Protein 3M7F (pdb70)

GO terms:
  GO:0005515 protein binding (F, IPI)
  GO:0030674 protein-macromolecule adaptor activity (F, IDA)
  GO:0005829 cytosol (C, TAS)
  GO:0007165 signal transduction (P, TAS)
  GO:0010467 gene expression (P, IMP)
  GO:1904738 vascular associated smooth muscle cell migration (P, IMP)
  GO:0070371 ERK1 and ERK2 cascade (P, IMP)
  GO:0048009 insulin-like growth factor receptor signaling pathway (P, IPI)
  GO:0001784 phosphotyrosine residue binding (F, TAS)
  GO:0045719 negative regulation of glycogen biosynthetic process (P, TAS)
  GO:0046325 negative regulation of D-glucose import across plasma membrane (P, IMP)
  GO:0046627 negative regulation of insulin receptor signaling pathway (P, IMP)
  GO:0005158 insulin receptor binding (F, IPI)
  GO:0030159 signaling receptor complex adaptor activity (F, IPI)
  GO:0120162 positive regulation of cold-induced thermogenesis (P, IMP)
  GO:0030178 negative regulation of Wnt signaling pathway (P, IDA)

CATH classification: 3.30.505.10

Organism: Mus musculus (NCBI:txid10090)

B-factor: mean 37.92, std 15.72, range [14.35, 110.71]

Structure (mmCIF, N/CA/C/O backbone):
data_3M7F
#
_entry.id   3M7F
#
_cell.length_a   52.163
_cell.length_b   70.086
_cell.length_c   86.246
_cell.angle_alpha   90.00
_cell.angle_beta   90.00
_cell.angle_gamma   90.00
#
_symmetry.space_group_name_H-M   'P 21 21 21'
#
loop_
_entity.id
_entity.type
_entity.pdbx_description
1 polymer 'Growth factor receptor-bound protein 10'
2 polymer 'E3 ubiquitin-protein ligase NEDD4'
3 water water
#
loop_
_atom_site.group_PDB
_atom_site.id
_atom_site.type_symbol
_atom_site.label_atom_id
_atom_site.label_alt_id
_atom_site.label_comp_id
_atom_site.label_asym_id
_atom_site.label_entity_id
_atom_site.label_seq_id
_atom_site.pdbx_PDB_ins_code
_atom_site.Cartn_x
_atom_site.Cartn_y
_atom_site.Cartn_z
_atom_site.occupancy
_atom_site.B_iso_or_equiv
_atom_site.auth_seq_id
_atom_site.auth_comp_id
_atom_site.auth_asym_id
_atom_site.auth_atom_id
_atom_site.pdbx_PDB_model_num
ATOM 1 N N . ILE A 1 1 ? 6.875 9.019 -11.821 1.00 60.33 429 ILE A N 1
ATOM 2 C CA . ILE A 1 1 ? 5.519 9.341 -11.393 1.00 57.17 429 ILE A CA 1
ATOM 3 C C . ILE A 1 1 ? 4.674 8.075 -11.288 1.00 53.71 429 ILE A C 1
ATOM 4 O O . ILE A 1 1 ? 4.864 7.092 -12.015 1.00 50.26 429 ILE A O 1
ATOM 9 N N . HIS A 1 2 ? 3.725 8.121 -10.372 1.00 39.74 430 HIS A N 1
ATOM 10 C CA . HIS A 1 2 ? 2.847 7.003 -10.119 1.00 32.55 430 HIS A CA 1
ATOM 11 C C . HIS A 1 2 ? 1.929 6.698 -11.304 1.00 29.20 430 HIS A C 1
ATOM 12 O O . HIS A 1 2 ? 1.169 5.736 -11.258 1.00 25.81 430 HIS A O 1
ATOM 19 N N . ARG A 1 3 ? 1.981 7.507 -12.359 1.00 29.18 431 ARG A N 1
ATOM 20 C CA . ARG A 1 3 ? 1.118 7.257 -13.513 1.00 33.48 431 ARG A CA 1
ATOM 21 C C . ARG A 1 3 ? 1.529 5.960 -14.217 1.00 32.32 431 ARG A C 1
ATOM 22 O O . ARG A 1 3 ? 0.732 5.338 -14.917 1.00 33.17 431 ARG A O 1
ATOM 30 N N . THR A 1 4 ? 2.782 5.560 -14.025 1.00 28.25 432 THR A N 1
ATOM 31 C CA . THR A 1 4 ? 3.269 4.290 -14.534 1.00 24.28 432 THR A CA 1
ATOM 32 C C . THR A 1 4 ? 3.148 3.145 -13.536 1.00 29.06 432 THR A C 1
ATOM 33 O O . THR A 1 4 ? 3.576 2.027 -13.818 1.00 26.87 432 THR A O 1
ATOM 34 N N . GLN A 1 5 ? 2.577 3.418 -12.364 1.00 22.51 433 GLN A N 1
ATOM 35 C CA . GLN A 1 5 ? 2.467 2.408 -11.303 1.00 20.59 433 GLN A CA 1
ATOM 36 C C . GLN A 1 5 ? 1.217 1.550 -11.478 1.00 19.71 433 GLN A C 1
ATOM 37 O O . GLN A 1 5 ? 0.112 2.068 -11.635 1.00 22.06 433 GLN A O 1
ATOM 43 N N . HIS A 1 6 ? 1.387 0.232 -11.463 1.00 20.78 434 HIS A N 1
ATOM 44 C CA . HIS A 1 6 ? 0.263 -0.675 -11.727 1.00 19.69 434 HIS A CA 1
ATOM 45 C C . HIS A 1 6 ? -0.876 -0.621 -10.692 1.00 24.36 434 HIS A C 1
ATOM 46 O O . HIS A 1 6 ? -2.017 -1.000 -10.991 1.00 20.82 434 HIS A O 1
ATOM 53 N N . TRP A 1 7 ? -0.570 -0.134 -9.494 1.00 25.33 435 TRP A N 1
ATOM 54 C CA . TRP A 1 7 ? -1.591 0.022 -8.466 1.00 24.37 435 TRP A CA 1
ATOM 55 C C . TRP A 1 7 ? -2.342 1.352 -8.581 1.00 26.18 435 TRP A C 1
ATOM 56 O O . TRP A 1 7 ? -3.309 1.579 -7.865 1.00 22.51 435 TRP A O 1
ATOM 67 N N . PHE A 1 8 ? -1.905 2.225 -9.486 1.00 22.15 436 PHE A N 1
ATOM 68 C CA . PHE A 1 8 ? -2.520 3.540 -9.626 1.00 21.40 436 PHE A CA 1
ATOM 69 C C . PHE A 1 8 ? -3.560 3.529 -10.741 1.00 24.26 436 PHE A C 1
ATOM 70 O O . PHE A 1 8 ? -3.240 3.242 -11.898 1.00 25.42 436 PHE A O 1
ATOM 78 N N . HIS A 1 9 ? -4.803 3.847 -10.387 1.00 25.91 437 HIS A N 1
ATOM 79 C CA . HIS A 1 9 ? -5.923 3.700 -11.316 1.00 26.40 437 HIS A CA 1
ATOM 80 C C . HIS A 1 9 ? -6.433 5.041 -11.844 1.00 28.98 437 HIS A C 1
ATOM 81 O O . HIS A 1 9 ? -7.344 5.086 -12.669 1.00 30.01 437 HIS A O 1
ATOM 88 N N . GLY A 1 10 ? -5.840 6.129 -11.375 1.00 28.98 438 GLY A N 1
ATOM 89 C CA . GLY A 1 10 ? -6.180 7.448 -11.880 1.00 28.00 438 GLY A CA 1
ATOM 90 C C . GLY A 1 10 ? -7.590 7.896 -11.554 1.00 32.31 438 GLY A C 1
ATOM 91 O O . GLY A 1 10 ? -8.096 7.656 -10.463 1.00 28.12 438 GLY A O 1
ATOM 92 N N . ARG A 1 11 ? -8.242 8.527 -12.523 1.00 28.85 439 ARG A N 1
ATOM 93 C CA . ARG A 1 11 ? -9.537 9.149 -12.283 1.00 25.63 439 ARG A CA 1
ATOM 94 C C . ARG A 1 11 ? -10.712 8.183 -12.441 1.00 29.10 439 ARG A C 1
ATOM 95 O O . ARG A 1 11 ? -11.446 8.240 -13.425 1.00 32.10 439 ARG A O 1
ATOM 103 N N . ILE A 1 12 ? -10.882 7.297 -11.468 1.00 30.04 440 ILE A N 1
ATOM 104 C CA . ILE A 1 12 ? -12.079 6.474 -11.379 1.00 27.13 440 ILE A CA 1
ATOM 105 C C . ILE A 1 12 ? -12.828 6.901 -10.116 1.00 28.87 440 ILE A C 1
ATOM 106 O O . ILE A 1 12 ? -12.225 7.408 -9.167 1.00 30.44 440 ILE A O 1
ATOM 111 N N . SER A 1 13 ? -14.138 6.706 -10.105 1.00 25.27 441 SER A N 1
ATOM 112 C CA . SER A 1 13 ? -14.953 7.109 -8.963 1.00 31.40 441 SER A CA 1
ATOM 113 C C . SER A 1 13 ? -14.825 6.139 -7.796 1.00 33.62 441 SER A C 1
ATOM 114 O O . SER A 1 13 ? -14.258 5.053 -7.933 1.00 28.20 441 SER A O 1
ATOM 117 N N . ARG A 1 14 ? -15.366 6.545 -6.649 1.00 34.50 442 ARG A N 1
ATOM 118 C CA . ARG A 1 14 ? -15.477 5.683 -5.478 1.00 35.18 442 ARG A CA 1
ATOM 119 C C . ARG A 1 14 ? -16.234 4.427 -5.874 1.00 36.81 442 ARG A C 1
ATOM 120 O O . ARG A 1 14 ? -15.805 3.312 -5.586 1.00 34.26 442 ARG A O 1
ATOM 128 N N . GLU A 1 15 ? -17.366 4.618 -6.544 1.00 27.28 443 GLU A N 1
ATOM 129 C CA . GLU A 1 15 ? -18.222 3.502 -6.944 1.00 36.30 443 GLU A CA 1
ATOM 130 C C . GLU A 1 15 ? -17.488 2.523 -7.867 1.00 33.42 443 GLU A C 1
ATOM 131 O O . GLU A 1 15 ? -17.532 1.304 -7.663 1.00 32.00 443 GLU A O 1
ATOM 137 N N . GLU A 1 16 ? -16.810 3.062 -8.875 1.00 30.21 444 GLU A N 1
ATOM 138 C CA . GLU A 1 16 ? -16.018 2.251 -9.795 1.00 31.03 444 GLU A CA 1
ATOM 139 C C . GLU A 1 16 ? -14.936 1.439 -9.079 1.00 32.50 444 GLU A C 1
ATOM 140 O O . GLU A 1 16 ? -14.680 0.282 -9.422 1.00 29.15 444 GLU A O 1
ATOM 146 N N . SER A 1 17 ? -14.291 2.045 -8.090 1.00 32.67 445 SER A N 1
ATOM 147 C CA . SER A 1 17 ? -13.184 1.369 -7.433 1.00 30.40 445 SER A CA 1
ATOM 148 C C . SER A 1 17 ? -13.720 0.252 -6.549 1.00 30.55 445 SER A C 1
ATOM 149 O O . SER A 1 17 ? -13.103 -0.806 -6.429 1.00 32.47 445 SER A O 1
ATOM 152 N N . HIS A 1 18 ? -14.882 0.472 -5.941 1.00 26.89 446 HIS A N 1
ATOM 153 C CA . HIS A 1 18 ? -15.513 -0.590 -5.170 1.00 26.13 446 HIS A CA 1
ATOM 154 C C . HIS A 1 18 ? -15.909 -1.735 -6.096 1.00 31.23 446 HIS A C 1
ATOM 155 O O . HIS A 1 18 ? -15.745 -2.905 -5.755 1.00 33.55 446 HIS A O 1
ATOM 162 N N . ARG A 1 19 ? -16.409 -1.398 -7.278 1.00 31.28 447 ARG A N 1
ATOM 163 C CA . ARG A 1 19 ? -16.808 -2.423 -8.242 1.00 36.15 447 ARG A CA 1
ATOM 164 C C . ARG A 1 19 ? -15.593 -3.263 -8.657 1.00 38.61 447 ARG A C 1
ATOM 165 O O . ARG A 1 19 ? -15.681 -4.479 -8.832 1.00 34.46 447 ARG A O 1
ATOM 173 N N . ILE A 1 20 ? -14.451 -2.605 -8.802 1.00 32.07 448 ILE A N 1
ATOM 174 C CA . ILE A 1 20 ? -13.233 -3.283 -9.216 1.00 30.58 448 ILE A CA 1
ATOM 175 C C . ILE A 1 20 ? -12.736 -4.227 -8.126 1.00 35.04 448 ILE A C 1
ATOM 176 O O . ILE A 1 20 ? -12.333 -5.360 -8.396 1.00 37.43 448 ILE A O 1
ATOM 181 N N . ILE A 1 21 ? -12.753 -3.754 -6.889 1.00 33.43 449 ILE A N 1
ATOM 182 C CA . ILE A 1 21 ? -12.260 -4.558 -5.791 1.00 31.92 449 ILE A CA 1
ATOM 183 C C . ILE A 1 21 ? -13.127 -5.794 -5.612 1.00 35.02 449 ILE A C 1
ATOM 184 O O . ILE A 1 21 ? -12.617 -6.897 -5.403 1.00 34.37 449 ILE A O 1
ATOM 189 N N . LYS A 1 22 ? -14.441 -5.614 -5.707 1.00 31.51 450 LYS A N 1
ATOM 190 C CA . LYS A 1 22 ? -15.366 -6.734 -5.580 1.00 35.91 450 LYS A CA 1
ATOM 191 C C . LYS A 1 22 ? -15.120 -7.733 -6.696 1.00 39.25 450 LYS A C 1
ATOM 192 O O . LYS A 1 22 ? -14.973 -8.926 -6.452 1.00 48.59 450 LYS A O 1
ATOM 198 N N . GLN A 1 23 ? -15.050 -7.241 -7.927 1.00 40.19 451 GLN A N 1
ATOM 199 C CA . GLN A 1 23 ? -14.873 -8.129 -9.067 1.00 46.64 451 GLN A CA 1
ATOM 200 C C . GLN A 1 23 ? -13.552 -8.906 -9.038 1.00 44.95 451 GLN A C 1
ATOM 201 O O . GLN A 1 23 ? -13.489 -10.033 -9.530 1.00 43.90 451 GLN A O 1
ATOM 207 N N . GLN A 1 24 ? -12.507 -8.322 -8.454 1.00 38.02 452 GLN A N 1
ATOM 208 C CA . GLN A 1 24 ? -11.228 -9.025 -8.352 1.00 36.68 452 GLN A CA 1
ATOM 209 C C . GLN A 1 24 ? -11.055 -9.801 -7.040 1.00 41.82 452 GLN A C 1
ATOM 210 O O . GLN A 1 24 ? -9.943 -10.149 -6.655 1.00 47.42 452 GLN A O 1
ATOM 216 N N . GLY A 1 25 ? -12.161 -10.078 -6.361 1.00 43.95 453 GLY A N 1
ATOM 217 C CA . GLY A 1 25 ? -12.143 -11.074 -5.306 1.00 48.37 453 GLY A CA 1
ATOM 218 C C . GLY A 1 25 ? -12.387 -10.636 -3.874 1.00 50.03 453 GLY A C 1
ATOM 219 O O . GLY A 1 25 ? -12.497 -11.480 -2.985 1.00 52.77 453 GLY A O 1
ATOM 220 N N . LEU A 1 26 ? -12.458 -9.334 -3.628 1.00 46.88 454 LEU A N 1
ATOM 221 C CA . LEU A 1 26 ? -12.747 -8.861 -2.280 1.00 41.34 454 LEU A CA 1
ATOM 222 C C . LEU A 1 26 ? -11.829 -9.566 -1.275 1.00 41.82 454 LEU A C 1
ATOM 223 O O . LEU A 1 26 ? -12.266 -9.991 -0.202 1.00 42.29 454 LEU A O 1
ATOM 228 N N . VAL A 1 27 ? -10.554 -9.692 -1.637 1.00 38.83 455 VAL A N 1
ATOM 229 C CA . VAL A 1 27 ? -9.556 -10.356 -0.792 1.00 40.20 455 VAL A CA 1
ATOM 230 C C . VAL A 1 27 ? -8.856 -9.383 0.162 1.00 36.23 455 VAL A C 1
ATOM 231 O O . VAL A 1 27 ? -8.688 -8.204 -0.161 1.00 35.71 455 VAL A O 1
ATOM 235 N N . ASP A 1 28 ? -8.454 -9.872 1.336 1.00 30.55 456 ASP A N 1
ATOM 236 C CA . ASP A 1 28 ? -7.799 -9.015 2.325 1.00 37.82 456 ASP A CA 1
ATOM 237 C C . ASP A 1 28 ? -6.529 -8.404 1.740 1.00 34.86 456 ASP A C 1
ATOM 238 O O . ASP A 1 28 ? -5.715 -9.107 1.144 1.00 31.58 456 ASP A O 1
ATOM 243 N N . GLY A 1 29 ? -6.360 -7.096 1.905 1.00 30.99 457 GLY A N 1
ATOM 244 C CA . GLY A 1 29 ? -5.151 -6.433 1.452 1.00 32.29 457 GLY A CA 1
ATOM 245 C C . GLY A 1 29 ? -5.195 -6.096 -0.035 1.00 29.42 457 GLY A C 1
ATOM 246 O O . GLY A 1 29 ? -4.251 -5.533 -0.574 1.00 28.89 457 GLY A O 1
ATOM 247 N N . LEU A 1 30 ? -6.290 -6.443 -0.699 1.00 29.60 458 LEU A N 1
ATOM 248 C CA . LEU A 1 30 ? -6.486 -5.998 -2.076 1.00 30.33 458 LEU A CA 1
ATOM 249 C C . LEU A 1 30 ? -6.698 -4.478 -2.092 1.00 32.12 458 LEU A C 1
ATOM 250 O O . LEU A 1 30 ? -7.504 -3.942 -1.328 1.00 29.27 458 LEU A O 1
ATOM 255 N N . PHE A 1 31 ? -5.980 -3.777 -2.961 1.00 24.24 459 PHE A N 1
ATOM 256 C CA . PHE A 1 31 ? -6.013 -2.317 -2.926 1.00 20.15 459 PHE A CA 1
ATOM 257 C C . PHE A 1 31 ? -5.764 -1.649 -4.270 1.00 23.60 459 PHE A C 1
ATOM 258 O O . PHE A 1 31 ? -5.275 -2.268 -5.218 1.00 22.00 459 PHE A O 1
ATOM 266 N N . LEU A 1 32 ? -6.066 -0.355 -4.319 1.00 20.48 460 LEU A N 1
ATOM 267 C CA . LEU A 1 32 ? -5.693 0.477 -5.447 1.00 19.95 460 LEU A CA 1
ATOM 268 C C . LEU A 1 32 ? -5.603 1.907 -4.963 1.00 20.93 460 LEU A C 1
ATOM 269 O O . LEU A 1 32 ? -6.183 2.254 -3.938 1.00 24.59 460 LEU A O 1
ATOM 274 N N . LEU A 1 33 ? -4.848 2.727 -5.679 1.00 17.77 461 LEU A N 1
ATOM 275 C CA . LEU A 1 33 ? -4.858 4.161 -5.446 1.00 15.82 461 LEU A CA 1
ATOM 276 C C . LEU A 1 33 ? -5.494 4.827 -6.644 1.00 20.46 461 LEU A C 1
ATOM 277 O O . LEU A 1 33 ? -5.401 4.327 -7.759 1.00 22.58 461 LEU A O 1
ATOM 282 N N . ARG A 1 34 ? -6.141 5.956 -6.399 1.00 22.80 462 ARG A N 1
ATOM 283 C CA . ARG A 1 34 ? -6.831 6.712 -7.432 1.00 24.50 462 ARG A CA 1
ATOM 284 C C . ARG A 1 34 ? -6.830 8.186 -7.047 1.00 24.06 462 ARG A C 1
ATOM 285 O O . ARG A 1 34 ? -6.454 8.546 -5.920 1.00 24.37 462 ARG A O 1
ATOM 293 N N . ASP A 1 35 ? -7.267 9.033 -7.974 1.00 25.84 463 ASP A N 1
ATOM 294 C CA . ASP A 1 35 ? -7.455 10.461 -7.709 1.00 26.50 463 ASP A CA 1
ATOM 295 C C . ASP A 1 35 ? -8.634 10.671 -6.770 1.00 31.02 463 ASP A C 1
ATOM 296 O O . ASP A 1 35 ? -9.594 9.893 -6.778 1.00 26.23 463 ASP A O 1
ATOM 301 N N . SER A 1 36 ? -8.564 11.721 -5.956 1.00 26.41 464 SER A N 1
ATOM 302 C CA . SER A 1 36 ? -9.701 12.108 -5.127 1.00 27.25 464 SER A CA 1
ATOM 303 C C . SER A 1 36 ? -10.662 12.956 -5.943 1.00 32.60 464 SER A C 1
ATOM 304 O O . SER A 1 36 ? -10.235 13.821 -6.686 1.00 31.71 464 SER A O 1
ATOM 307 N N . GLN A 1 37 ? -11.957 12.704 -5.798 1.00 30.43 465 GLN A N 1
ATOM 308 C CA . GLN A 1 37 ? -12.977 13.494 -6.477 1.00 31.34 465 GLN A CA 1
ATOM 309 C C . GLN A 1 37 ? -13.301 14.766 -5.699 1.00 32.49 465 GLN A C 1
ATOM 310 O O . GLN A 1 37 ? -13.990 15.642 -6.207 1.00 44.57 465 GLN A O 1
ATOM 316 N N . SER A 1 38 ? -12.807 14.873 -4.469 1.00 32.22 466 SER A N 1
ATOM 317 C CA . SER A 1 38 ? -13.179 16.000 -3.621 1.00 34.84 466 SER A CA 1
ATOM 318 C C . SER A 1 38 ? -12.035 16.992 -3.410 1.00 30.13 466 SER A C 1
ATOM 319 O O . SER A 1 38 ? -12.194 17.989 -2.717 1.00 29.84 466 SER A O 1
ATOM 322 N N . ASN A 1 39 ? -10.881 16.707 -4.007 1.00 25.26 467 ASN A N 1
ATOM 323 C CA . ASN A 1 39 ? -9.686 17.518 -3.807 1.00 25.05 467 ASN A CA 1
ATOM 324 C C . ASN A 1 39 ? -8.719 17.219 -4.930 1.00 25.83 467 ASN A C 1
ATOM 325 O O . ASN A 1 39 ? -8.162 16.115 -4.989 1.00 23.98 467 ASN A O 1
ATOM 330 N N . PRO A 1 40 ? -8.519 18.192 -5.830 1.00 24.55 468 PRO A N 1
ATOM 331 C CA . PRO A 1 40 ? -7.707 17.979 -7.033 1.00 29.80 468 PRO A CA 1
ATOM 332 C C . PRO A 1 40 ? -6.243 17.693 -6.719 1.00 29.57 468 PRO A C 1
ATOM 333 O O . PRO A 1 40 ? -5.542 17.238 -7.615 1.00 32.32 468 PRO A O 1
ATOM 337 N N . LYS A 1 41 ? -5.788 17.947 -5.491 1.00 24.18 469 LYS A N 1
ATOM 338 C CA . LYS A 1 41 ? -4.399 17.650 -5.140 1.00 24.15 469 LYS A CA 1
ATOM 339 C C . LYS A 1 41 ? -4.249 16.440 -4.202 1.00 21.94 469 LYS A C 1
ATOM 340 O O . LYS A 1 41 ? -3.159 16.160 -3.707 1.00 25.80 469 LYS A O 1
ATOM 346 N N . ALA A 1 42 ? -5.344 15.716 -3.983 1.00 24.88 470 ALA A N 1
ATOM 347 C CA . ALA A 1 42 ? -5.316 14.565 -3.096 1.00 24.30 470 ALA A CA 1
ATOM 348 C C . ALA A 1 42 ? -5.529 13.261 -3.854 1.00 17.80 470 ALA A C 1
ATOM 349 O O . ALA A 1 42 ? -5.989 13.254 -4.994 1.00 22.62 470 ALA A O 1
ATOM 351 N N . PHE A 1 43 ? -5.217 12.159 -3.190 1.00 19.96 471 PHE A N 1
ATOM 352 C CA . PHE A 1 43 ? -5.471 10.831 -3.721 1.00 23.81 471 PHE A CA 1
ATOM 353 C C . PHE A 1 43 ? -6.240 10.027 -2.682 1.00 24.07 471 PHE A C 1
ATOM 354 O O . PHE A 1 43 ? -6.489 10.503 -1.571 1.00 26.90 471 PHE A O 1
ATOM 362 N N . VAL A 1 44 ? -6.620 8.813 -3.057 1.00 22.57 472 VAL A N 1
ATOM 363 C CA . VAL A 1 44 ? -7.382 7.938 -2.182 1.00 23.32 472 VAL A CA 1
ATOM 364 C C . VAL A 1 44 ? -6.808 6.533 -2.278 1.00 21.53 472 VAL A C 1
ATOM 365 O O . VAL A 1 44 ? -6.522 6.020 -3.383 1.00 21.99 472 VAL A O 1
ATOM 369 N N . LEU A 1 45 ? -6.617 5.927 -1.111 1.00 17.80 473 LEU A N 1
ATOM 370 C CA . LEU A 1 45 ? -6.263 4.529 -1.031 1.00 24.47 473 LEU A CA 1
ATOM 371 C C . LEU A 1 45 ? -7.555 3.770 -0.793 1.00 20.87 473 LEU A C 1
ATOM 372 O O . LEU A 1 45 ? -8.241 4.009 0.191 1.00 22.74 473 LEU A O 1
ATOM 377 N N . THR A 1 46 ? -7.893 2.864 -1.705 1.00 16.31 474 THR A N 1
ATOM 378 C CA . THR A 1 46 ? -9.063 2.031 -1.536 1.00 18.33 474 THR A CA 1
ATOM 379 C C . THR A 1 46 ? -8.600 0.609 -1.208 1.00 24.88 474 THR A C 1
ATOM 380 O O . THR A 1 46 ? -7.850 -0.005 -1.969 1.00 25.63 474 THR A O 1
ATOM 384 N N . LEU A 1 47 ? -9.056 0.090 -0.072 1.00 22.63 475 LEU A N 1
ATOM 385 C CA . LEU A 1 47 ? -8.483 -1.119 0.512 1.00 23.00 475 LEU A CA 1
ATOM 386 C C . LEU A 1 47 ? -9.564 -2.043 1.051 1.00 27.77 475 LEU A C 1
ATOM 387 O O . LEU A 1 47 ? -10.481 -1.609 1.740 1.00 31.42 475 LEU A O 1
ATOM 392 N N . CYS A 1 48 ? -9.441 -3.323 0.738 1.00 30.86 476 CYS A N 1
ATOM 393 C CA . CYS A 1 48 ? -10.400 -4.324 1.174 1.00 26.88 476 CYS A CA 1
ATOM 394 C C . CYS A 1 48 ? -9.836 -5.096 2.357 1.00 34.93 476 CYS A C 1
ATOM 395 O O . CYS A 1 48 ? -8.660 -5.469 2.363 1.00 32.06 476 CYS A O 1
ATOM 398 N N . HIS A 1 49 ? -10.674 -5.338 3.358 1.00 32.98 477 HIS A N 1
ATOM 399 C CA . HIS A 1 49 ? -10.284 -6.176 4.487 1.00 35.31 477 HIS A CA 1
ATOM 400 C C . HIS A 1 49 ? -11.539 -6.688 5.191 1.00 35.96 477 HIS A C 1
ATOM 401 O O . HIS A 1 49 ? -12.495 -5.937 5.386 1.00 38.11 477 HIS A O 1
ATOM 408 N N . HIS A 1 50 ? -11.533 -7.963 5.558 1.00 38.49 478 HIS A N 1
ATOM 409 C CA . HIS A 1 50 ? -12.725 -8.614 6.106 1.00 46.05 478 HIS A CA 1
ATOM 410 C C . HIS A 1 50 ? -13.956 -8.323 5.267 1.00 48.83 478 HIS A C 1
ATOM 411 O O . HIS A 1 50 ? -15.030 -8.048 5.803 1.00 46.92 478 HIS A O 1
ATOM 418 N N . GLN A 1 51 ? -13.793 -8.365 3.949 1.00 45.38 479 GLN A N 1
ATOM 419 C CA . GLN A 1 51 ? -14.923 -8.212 3.044 1.00 47.91 479 GLN A CA 1
ATOM 420 C C . GLN A 1 51 ? -15.538 -6.819 3.129 1.00 44.73 479 GLN A C 1
ATOM 421 O O . GLN A 1 51 ? -16.672 -6.614 2.702 1.00 49.73 479 GLN A O 1
ATOM 427 N N . LYS A 1 52 ? -14.794 -5.868 3.685 1.00 41.89 480 LYS A N 1
ATOM 428 C CA . LYS A 1 52 ? -15.240 -4.482 3.716 1.00 44.26 480 LYS A CA 1
ATOM 429 C C . LYS A 1 52 ? -14.248 -3.583 2.982 1.00 37.07 480 LYS A C 1
ATOM 430 O O . LYS A 1 52 ? -13.037 -3.788 3.059 1.00 35.25 480 LYS A O 1
ATOM 436 N N . ILE A 1 53 ? -14.770 -2.594 2.264 1.00 37.15 481 ILE A N 1
ATOM 437 C CA . ILE A 1 53 ? -13.928 -1.691 1.498 1.00 34.30 481 ILE A CA 1
ATOM 438 C C . ILE A 1 53 ? -13.839 -0.350 2.213 1.00 36.40 481 ILE A C 1
ATOM 439 O O . ILE A 1 53 ? -14.858 0.262 2.523 1.00 40.37 481 ILE A O 1
ATOM 444 N N . LYS A 1 54 ? -12.618 0.096 2.488 1.00 30.83 482 LYS A N 1
ATOM 445 C CA . LYS A 1 54 ? -12.402 1.382 3.140 1.00 31.36 482 LYS A CA 1
ATOM 446 C C . LYS A 1 54 ? -11.661 2.320 2.204 1.00 32.29 482 LYS A C 1
ATOM 447 O O . LYS A 1 54 ? -10.806 1.896 1.422 1.00 29.17 482 LYS A O 1
ATOM 453 N N . ASN A 1 55 ? -11.997 3.595 2.290 1.00 23.35 483 ASN A N 1
ATOM 454 C CA . ASN A 1 55 ? -11.305 4.631 1.537 1.00 24.69 483 ASN A CA 1
ATOM 455 C C . ASN A 1 55 ? -10.535 5.541 2.497 1.00 37.52 483 ASN A C 1
ATOM 456 O O . ASN A 1 55 ? -11.085 6.003 3.504 1.00 38.53 483 ASN A O 1
ATOM 461 N N . PHE A 1 56 ? -9.259 5.767 2.197 1.00 25.31 484 PHE A N 1
ATOM 462 C CA . PHE A 1 56 ? -8.412 6.629 3.011 1.00 24.75 484 PHE A CA 1
ATOM 463 C C . PHE A 1 56 ? -7.932 7.799 2.171 1.00 27.88 484 PHE A C 1
ATOM 464 O O . PHE A 1 56 ? -7.258 7.595 1.164 1.00 24.93 484 PHE A O 1
ATOM 472 N N . GLN A 1 57 ? -8.274 9.024 2.561 1.00 23.41 485 GLN A N 1
ATOM 473 C CA . GLN A 1 57 ? -7.788 10.180 1.812 1.00 31.86 485 GLN A CA 1
ATOM 474 C C . GLN A 1 57 ? -6.310 10.422 2.117 1.00 26.44 485 GLN A C 1
ATOM 475 O O . GLN A 1 57 ? -5.876 10.405 3.278 1.00 28.58 485 GLN A O 1
ATOM 481 N N . ILE A 1 58 ? -5.552 10.623 1.046 1.00 21.42 486 ILE A N 1
ATOM 482 C CA . ILE A 1 58 ? -4.121 10.867 1.085 1.00 18.86 486 ILE A CA 1
ATOM 483 C C . ILE A 1 58 ? -3.971 12.352 0.769 1.00 22.04 486 ILE A C 1
ATOM 484 O O . ILE A 1 58 ? -4.177 12.771 -0.368 1.00 24.32 486 ILE A O 1
ATOM 489 N N . LEU A 1 59 ? -3.652 13.146 1.786 1.00 22.52 487 LEU A N 1
ATOM 490 C CA . LEU A 1 59 ? -3.617 14.596 1.647 1.00 27.72 487 LEU A CA 1
ATOM 491 C C . LEU A 1 59 ? -2.191 15.098 1.478 1.00 25.32 487 LEU A C 1
ATOM 492 O O . LEU A 1 59 ? -1.272 14.558 2.080 1.00 24.08 487 LEU A O 1
ATOM 497 N N . PRO A 1 60 ? -2.007 16.140 0.654 1.00 26.04 488 PRO A N 1
ATOM 498 C CA . PRO A 1 60 ? -0.694 16.758 0.497 1.00 27.48 488 PRO A CA 1
ATOM 499 C C . PRO A 1 60 ? -0.470 17.821 1.564 1.00 33.66 488 PRO A C 1
ATOM 500 O O . PRO A 1 60 ? -1.421 18.378 2.127 1.00 31.39 488 PRO A O 1
ATOM 504 N N . CYS A 1 61 ? 0.797 18.093 1.835 1.00 30.98 489 CYS A N 1
ATOM 505 C CA . CYS A 1 61 ? 1.190 19.265 2.604 1.00 33.87 489 CYS A CA 1
ATOM 506 C C . CYS A 1 61 ? 2.525 19.731 2.032 1.00 35.38 489 CYS A C 1
ATOM 507 O O . CYS A 1 61 ? 3.265 18.939 1.441 1.00 39.37 489 CYS A O 1
ATOM 510 N N . GLU A 1 62 ? 2.833 21.012 2.163 1.00 40.59 490 GLU A N 1
ATOM 511 C CA . GLU A 1 62 ? 4.116 21.478 1.658 1.00 49.30 490 GLU A CA 1
ATOM 512 C C . GLU A 1 62 ? 5.064 21.793 2.799 1.00 50.42 490 GLU A C 1
ATOM 513 O O . GLU A 1 62 ? 4.756 22.599 3.675 1.00 52.34 490 GLU A O 1
ATOM 519 N N . ASP A 1 63 ? 6.208 21.121 2.795 1.00 47.87 491 ASP A N 1
ATOM 520 C CA . ASP A 1 63 ? 7.275 21.422 3.737 1.00 48.52 491 ASP A CA 1
ATOM 521 C C . ASP A 1 63 ? 8.459 21.962 2.947 1.00 48.48 491 ASP A C 1
ATOM 522 O O . ASP A 1 63 ? 9.064 21.241 2.149 1.00 43.22 491 ASP A O 1
ATOM 527 N N . ASP A 1 64 ? 8.747 23.247 3.138 1.00 53.14 492 ASP A N 1
ATOM 528 C CA . ASP A 1 64 ? 9.875 23.907 2.484 1.00 52.17 492 ASP A CA 1
ATOM 529 C C . ASP A 1 64 ? 9.933 23.683 0.976 1.00 52.74 492 ASP A C 1
ATOM 530 O O . ASP A 1 64 ? 10.961 23.267 0.447 1.00 56.58 492 ASP A O 1
ATOM 535 N N . GLY A 1 65 ? 8.830 23.957 0.290 1.00 49.87 493 GLY A N 1
ATOM 536 C CA . GLY A 1 65 ? 8.789 23.855 -1.159 1.00 59.68 493 GLY A CA 1
ATOM 537 C C . GLY A 1 65 ? 8.518 22.467 -1.719 1.00 58.74 493 GLY A C 1
ATOM 538 O O . GLY A 1 65 ? 8.221 22.318 -2.909 1.00 65.09 493 GLY A O 1
ATOM 539 N N . GLN A 1 66 ? 8.621 21.450 -0.870 1.00 43.08 494 GLN A N 1
ATOM 540 C CA . GLN A 1 66 ? 8.380 20.079 -1.299 1.00 44.48 494 GLN A CA 1
ATOM 541 C C . GLN A 1 66 ? 7.068 19.525 -0.746 1.00 33.93 494 GLN A C 1
ATOM 542 O O . GLN A 1 66 ? 6.718 19.742 0.415 1.00 32.04 494 GLN A O 1
ATOM 548 N N . THR A 1 67 ? 6.352 18.799 -1.588 1.00 27.14 495 THR A N 1
ATOM 549 C CA . THR A 1 67 ? 5.072 18.234 -1.189 1.00 29.94 495 THR A CA 1
ATOM 550 C C . THR A 1 67 ? 5.268 16.864 -0.572 1.00 26.96 495 THR A C 1
ATOM 551 O O . THR A 1 67 ? 6.004 16.030 -1.102 1.00 30.78 495 THR A O 1
ATOM 555 N N . PHE A 1 68 ? 4.627 16.646 0.570 1.00 23.09 496 PHE A N 1
ATOM 556 C CA . PHE A 1 68 ? 4.585 15.334 1.184 1.00 21.58 496 PHE A CA 1
ATOM 557 C C . PHE A 1 68 ? 3.135 14.905 1.311 1.00 27.89 496 PHE A C 1
ATOM 558 O O . PHE A 1 68 ? 2.227 15.742 1.311 1.00 30.08 496 PHE A O 1
ATOM 566 N N . PHE A 1 69 ? 2.926 13.597 1.395 1.00 22.06 497 PHE A N 1
ATOM 567 C CA . PHE A 1 69 ? 1.588 13.035 1.460 1.00 22.97 497 PHE A CA 1
ATOM 568 C C . PHE A 1 69 ? 1.402 12.225 2.721 1.00 21.67 497 PHE A C 1
ATOM 569 O O . PHE A 1 69 ? 2.343 11.604 3.220 1.00 23.32 497 PHE A O 1
ATOM 577 N N . SER A 1 70 ? 0.167 12.188 3.203 1.00 20.97 498 SER A N 1
ATOM 578 C CA . SER A 1 70 ? -0.159 11.477 4.434 1.00 20.04 498 SER A CA 1
ATOM 579 C C . SER A 1 70 ? -1.629 11.088 4.447 1.00 23.18 498 SER A C 1
ATOM 580 O O . SER A 1 70 ? -2.470 11.869 4.013 1.00 25.96 498 SER A O 1
ATOM 583 N N . LEU A 1 71 ? -1.933 9.887 4.939 1.00 21.79 499 LEU A N 1
ATOM 584 C CA . LEU A 1 71 ? -3.328 9.489 5.167 1.00 28.69 499 LEU A CA 1
ATOM 585 C C . LEU A 1 71 ? -3.677 9.410 6.655 1.00 29.23 499 LEU A C 1
ATOM 586 O O . LEU A 1 71 ? -4.780 8.996 7.021 1.00 27.88 499 LEU A O 1
ATOM 591 N N . ASP A 1 72 ? -2.738 9.803 7.511 1.00 27.90 500 ASP A N 1
ATOM 592 C CA . ASP A 1 72 ? -2.970 9.738 8.959 1.00 25.81 500 ASP A CA 1
ATOM 593 C C . ASP A 1 72 ? -2.627 11.054 9.648 1.00 28.27 500 ASP A C 1
ATOM 594 O O . ASP A 1 72 ? -2.041 11.068 10.737 1.00 36.93 500 ASP A O 1
ATOM 599 N N . ASP A 1 73 ? -3.000 12.148 8.987 1.00 32.41 501 ASP A N 1
ATOM 600 C CA . ASP A 1 73 ? -2.907 13.497 9.532 1.00 37.74 501 ASP A CA 1
ATOM 601 C C . ASP A 1 73 ? -1.486 13.906 9.867 1.00 39.26 501 ASP A C 1
ATOM 602 O O . ASP A 1 73 ? -1.264 14.613 10.842 1.00 35.74 501 ASP A O 1
ATOM 607 N N . GLY A 1 74 ? -0.523 13.452 9.069 1.00 30.86 502 GLY A N 1
ATOM 608 C CA . GLY A 1 74 ? 0.845 13.916 9.221 1.00 29.60 502 GLY A CA 1
ATOM 609 C C . GLY A 1 74 ? 1.735 13.080 10.118 1.00 33.68 502 GLY A C 1
ATOM 610 O O . GLY A 1 74 ? 2.923 13.363 10.243 1.00 37.95 502 GLY A O 1
ATOM 611 N N . ASN A 1 75 ? 1.180 12.057 10.755 1.00 26.80 503 ASN A N 1
ATOM 612 C CA . ASN A 1 75 ? 2.007 11.187 11.570 1.00 23.19 503 ASN A CA 1
ATOM 613 C C . ASN A 1 75 ? 3.006 10.416 10.744 1.00 29.56 503 ASN A C 1
ATOM 614 O O . ASN A 1 75 ? 4.137 10.178 11.174 1.00 30.15 503 ASN A O 1
ATOM 619 N N . THR A 1 76 ? 2.565 10.009 9.561 1.00 26.10 504 THR A N 1
ATOM 620 C CA . THR A 1 76 ? 3.403 9.284 8.623 1.00 25.22 504 THR A CA 1
ATOM 621 C C . THR A 1 76 ? 3.306 10.020 7.296 1.00 22.51 504 THR A C 1
ATOM 622 O O . THR A 1 76 ? 2.211 10.154 6.740 1.00 20.91 504 THR A O 1
ATOM 626 N N . LYS A 1 77 ? 4.442 10.526 6.820 1.00 21.43 505 LYS A N 1
ATOM 627 C CA . LYS A 1 77 ? 4.509 11.365 5.625 1.00 22.46 505 LYS A CA 1
ATOM 628 C C . LYS A 1 77 ? 5.410 10.716 4.586 1.00 21.56 505 LYS A C 1
ATOM 629 O O . LYS A 1 77 ? 6.389 10.062 4.943 1.00 20.65 505 LYS A O 1
ATOM 635 N N . PHE A 1 78 ? 5.112 10.957 3.314 1.00 20.57 506 PHE A N 1
ATOM 636 C CA . PHE A 1 78 ? 5.831 10.329 2.205 1.00 19.84 506 PHE A CA 1
ATOM 637 C C . PHE A 1 78 ? 6.137 11.356 1.132 1.00 21.26 506 PHE A C 1
ATOM 638 O O . PHE A 1 78 ? 5.334 12.254 0.891 1.00 22.19 506 PHE A O 1
ATOM 646 N N . SER A 1 79 ? 7.283 11.217 0.468 1.00 17.96 507 SER A N 1
ATOM 647 C CA . SER A 1 79 ? 7.653 12.169 -0.579 1.00 21.39 507 SER A CA 1
ATOM 648 C C . SER A 1 79 ? 6.801 11.974 -1.833 1.00 25.30 507 SER A C 1
ATOM 649 O O . SER A 1 79 ? 6.702 12.876 -2.658 1.00 22.99 507 SER A O 1
ATOM 652 N N . ASP A 1 80 ? 6.182 10.803 -1.969 1.00 20.40 508 ASP A N 1
ATOM 653 C CA . ASP A 1 80 ? 5.378 10.498 -3.163 1.00 24.70 508 ASP A CA 1
ATOM 654 C C . ASP A 1 80 ? 4.547 9.252 -2.923 1.00 28.23 508 ASP A C 1
ATOM 655 O O . ASP A 1 80 ? 4.661 8.622 -1.872 1.00 19.45 508 ASP A O 1
ATOM 660 N N . LEU A 1 81 ? 3.733 8.865 -3.899 1.00 20.13 509 LEU A N 1
ATOM 661 C CA . LEU A 1 81 ? 2.843 7.730 -3.686 1.00 21.89 509 LEU A CA 1
ATOM 662 C C . LEU A 1 81 ? 3.597 6.407 -3.701 1.00 18.04 509 LEU A C 1
ATOM 663 O O . LEU A 1 81 ? 3.136 5.414 -3.133 1.00 17.18 509 LEU A O 1
ATOM 668 N N . ILE A 1 82 ? 4.749 6.390 -4.359 1.00 16.83 510 ILE A N 1
ATOM 669 C CA . ILE A 1 82 ? 5.538 5.169 -4.419 1.00 16.08 510 ILE A CA 1
ATOM 670 C C . ILE A 1 82 ? 6.056 4.834 -3.012 1.00 24.62 510 ILE A C 1
ATOM 671 O O . ILE A 1 82 ? 5.967 3.693 -2.575 1.00 19.94 510 ILE A O 1
ATOM 676 N N . GLN A 1 83 ? 6.574 5.836 -2.303 1.00 16.76 511 GLN A N 1
ATOM 677 C CA . GLN A 1 83 ? 7.014 5.647 -0.921 1.00 18.90 511 GLN A CA 1
ATOM 678 C C . GLN A 1 83 ? 5.861 5.210 -0.045 1.00 20.70 511 GLN A C 1
ATOM 679 O O . GLN A 1 83 ? 6.017 4.350 0.821 1.00 18.09 511 GLN A O 1
ATOM 685 N N . LEU A 1 84 ? 4.703 5.822 -0.256 1.00 18.66 512 LEU A N 1
ATOM 686 C CA . LEU A 1 84 ? 3.524 5.466 0.530 1.00 20.88 512 LEU A CA 1
ATOM 687 C C . LEU A 1 84 ? 3.169 3.988 0.359 1.00 18.63 512 LEU A C 1
ATOM 688 O O . LEU A 1 84 ? 2.979 3.258 1.347 1.00 18.39 512 LEU A O 1
ATOM 693 N N . VAL A 1 85 ? 3.100 3.527 -0.885 1.00 18.75 513 VAL A N 1
ATOM 694 C CA . VAL A 1 85 ? 2.750 2.130 -1.120 1.00 15.42 513 VAL A CA 1
ATOM 695 C C . VAL A 1 85 ? 3.832 1.176 -0.621 1.00 22.38 513 VAL A C 1
ATOM 696 O O . VAL A 1 85 ? 3.532 0.173 0.038 1.00 20.16 513 VAL A O 1
ATOM 700 N N . ASP A 1 86 ? 5.095 1.500 -0.885 1.00 19.97 514 ASP A N 1
ATOM 701 C CA . ASP A 1 86 ? 6.186 0.677 -0.349 1.00 22.46 514 ASP A CA 1
ATOM 702 C C . ASP A 1 86 ? 6.111 0.549 1.179 1.00 25.71 514 ASP A C 1
ATOM 703 O O . ASP A 1 86 ? 6.434 -0.499 1.746 1.00 27.42 514 ASP A O 1
ATOM 708 N N . PHE A 1 87 ? 5.685 1.618 1.846 1.00 20.09 515 PHE A N 1
ATOM 709 C CA . PHE A 1 87 ? 5.631 1.600 3.295 1.00 20.15 515 PHE A CA 1
ATOM 710 C C . PHE A 1 87 ? 4.490 0.727 3.800 1.00 23.28 515 PHE A C 1
ATOM 711 O O . PHE A 1 87 ? 4.687 -0.098 4.690 1.00 22.44 515 PHE A O 1
ATOM 719 N N . TYR A 1 88 ? 3.295 0.901 3.236 1.00 21.68 516 TYR A N 1
ATOM 720 C CA . TYR A 1 88 ? 2.122 0.167 3.739 1.00 22.00 516 TYR A CA 1
ATOM 721 C C . TYR A 1 88 ? 2.060 -1.275 3.236 1.00 19.42 516 TYR A C 1
ATOM 722 O O . TYR A 1 88 ? 1.269 -2.087 3.719 1.00 22.29 516 TYR A O 1
ATOM 731 N N . GLN A 1 89 ? 2.932 -1.619 2.296 1.00 21.02 517 GLN A N 1
ATOM 732 C CA . GLN A 1 89 ? 3.126 -3.025 1.981 1.00 22.79 517 GLN A CA 1
ATOM 733 C C . GLN A 1 89 ? 3.901 -3.709 3.112 1.00 27.79 517 GLN A C 1
ATOM 734 O O . GLN A 1 89 ? 3.843 -4.921 3.252 1.00 26.92 517 GLN A O 1
ATOM 740 N N . LEU A 1 90 ? 4.628 -2.925 3.910 1.00 25.92 518 LEU A N 1
ATOM 741 C CA . LEU A 1 90 ? 5.511 -3.477 4.953 1.00 27.21 518 LEU A CA 1
ATOM 742 C C . LEU A 1 90 ? 5.037 -3.187 6.379 1.00 23.68 518 LEU A C 1
ATOM 743 O O . LEU A 1 90 ? 5.487 -3.833 7.334 1.00 25.71 518 LEU A O 1
ATOM 748 N N . ASN A 1 91 ? 4.153 -2.202 6.523 1.00 23.74 519 ASN A N 1
ATOM 749 C CA . ASN A 1 91 ? 3.657 -1.777 7.834 1.00 21.74 519 ASN A CA 1
ATOM 750 C C . ASN A 1 91 ? 2.161 -1.519 7.773 1.00 27.03 519 ASN A C 1
ATOM 751 O O . ASN A 1 91 ? 1.677 -0.887 6.845 1.00 24.54 519 ASN A O 1
ATOM 756 N N . LYS A 1 92 ? 1.432 -1.986 8.776 1.00 20.67 520 LYS A N 1
ATOM 757 C CA . LYS A 1 92 ? -0.005 -1.740 8.862 1.00 25.41 520 LYS A CA 1
ATOM 758 C C . LYS A 1 92 ? -0.319 -0.267 9.154 1.00 30.24 520 LYS A C 1
ATOM 759 O O . LYS A 1 92 ? -1.239 0.313 8.573 1.00 23.40 520 LYS A O 1
ATOM 765 N N . GLY A 1 93 ? 0.430 0.337 10.073 1.00 31.06 521 GLY A N 1
ATOM 766 C CA . GLY A 1 93 ? 0.087 1.671 10.541 1.00 25.73 521 GLY A CA 1
ATOM 767 C C . GLY A 1 93 ? -1.379 1.744 10.942 1.00 29.24 521 GLY A C 1
ATOM 768 O O . GLY A 1 93 ? -1.872 0.845 11.622 1.00 33.19 521 GLY A O 1
ATOM 769 N N . VAL A 1 94 ? -2.084 2.791 10.500 1.00 26.22 522 VAL A N 1
ATOM 770 C CA . VAL A 1 94 ? -3.498 2.974 10.830 1.00 30.92 522 VAL A CA 1
ATOM 771 C C . VAL A 1 94 ? -4.462 2.126 10.000 1.00 33.09 522 VAL A C 1
ATOM 772 O O . VAL A 1 94 ? -5.655 2.076 10.291 1.00 30.22 522 VAL A O 1
ATOM 776 N N . LEU A 1 95 ? -3.948 1.464 8.971 1.00 27.90 523 LEU A N 1
ATOM 777 C CA . LEU A 1 95 ? -4.798 0.663 8.095 1.00 29.28 523 LEU A CA 1
ATOM 778 C C . LEU A 1 95 ? -5.291 -0.610 8.800 1.00 32.38 523 LEU A C 1
ATOM 779 O O . LEU A 1 95 ? -4.682 -1.058 9.765 1.00 31.71 523 LEU A O 1
ATOM 784 N N . PRO A 1 96 ? -6.395 -1.202 8.315 1.00 29.37 524 PRO A N 1
ATOM 785 C CA . PRO A 1 96 ? -6.874 -2.451 8.916 1.00 34.01 524 PRO A CA 1
ATOM 786 C C . PRO A 1 96 ? -5.914 -3.611 8.672 1.00 37.06 524 PRO A C 1
ATOM 787 O O . PRO A 1 96 ? -5.950 -4.606 9.400 1.00 36.97 524 PRO A O 1
ATOM 791 N N . CYS A 1 97 ? -5.062 -3.482 7.659 1.00 26.66 525 CYS A N 1
ATOM 792 C CA . CYS A 1 97 ? -4.141 -4.553 7.297 1.00 25.67 525 CYS A CA 1
ATOM 793 C C . CYS A 1 97 ? -3.135 -3.979 6.326 1.00 30.38 525 CYS A C 1
ATOM 794 O O . CYS A 1 97 ? -3.318 -2.885 5.809 1.00 26.37 525 CYS A O 1
ATOM 797 N N . LYS A 1 98 ? -2.059 -4.703 6.082 1.00 27.04 526 LYS A N 1
ATOM 798 C CA . LYS A 1 98 ? -1.070 -4.230 5.136 1.00 25.70 526 LYS A CA 1
ATOM 799 C C . LYS A 1 98 ? -1.599 -4.331 3.698 1.00 28.60 526 LYS A C 1
ATOM 800 O O . LYS A 1 98 ? -2.581 -5.036 3.420 1.00 27.83 526 LYS A O 1
ATOM 806 N N . LEU A 1 99 ? -0.987 -3.573 2.800 1.00 24.59 527 LEU A N 1
ATOM 807 C CA . LEU A 1 99 ? -1.333 -3.642 1.390 1.00 28.42 527 LEU A CA 1
ATOM 808 C C . LEU A 1 99 ? -0.726 -4.908 0.855 1.00 29.80 527 LEU A C 1
ATOM 809 O O . LEU A 1 99 ? 0.437 -5.206 1.128 1.00 33.18 527 LEU A O 1
ATOM 814 N N . LYS A 1 100 ? -1.499 -5.669 0.093 1.00 23.17 528 LYS A N 1
ATOM 815 C CA . LYS A 1 100 ? -1.023 -6.975 -0.317 1.00 22.65 528 LYS A CA 1
ATOM 816 C C . LYS A 1 100 ? -0.985 -7.150 -1.837 1.00 35.95 528 LYS A C 1
ATOM 817 O O . LYS A 1 100 ? 0.075 -7.374 -2.411 1.00 48.13 528 LYS A O 1
ATOM 823 N N . HIS A 1 101 ? -2.138 -7.053 -2.485 1.00 27.49 529 HIS A N 1
ATOM 824 C CA . HIS A 1 101 ? -2.221 -7.254 -3.927 1.00 28.65 529 HIS A CA 1
ATOM 825 C C . HIS A 1 101 ? -2.893 -6.054 -4.526 1.00 26.40 529 HIS A C 1
ATOM 826 O O . HIS A 1 101 ? -3.923 -5.627 -4.025 1.00 26.33 529 HIS A O 1
ATOM 833 N N . HIS A 1 102 ? -2.335 -5.513 -5.604 1.00 25.10 530 HIS A N 1
ATOM 834 C CA . HIS A 1 102 ? -3.001 -4.399 -6.262 1.00 27.15 530 HIS A CA 1
ATOM 835 C C . HIS A 1 102 ? -4.077 -4.937 -7.205 1.00 22.81 530 HIS A C 1
ATOM 836 O O . HIS A 1 102 ? -3.944 -6.038 -7.756 1.00 23.39 530 HIS A O 1
ATOM 843 N N . CYS A 1 103 ? -5.161 -4.176 -7.372 1.00 23.28 531 CYS A N 1
ATOM 844 C CA . CYS A 1 103 ? -6.108 -4.451 -8.450 1.00 25.82 531 CYS A CA 1
ATOM 845 C C . CYS A 1 103 ? -5.452 -4.107 -9.775 1.00 25.52 531 CYS A C 1
ATOM 846 O O . CYS A 1 103 ? -4.712 -3.125 -9.872 1.00 27.26 531 CYS A O 1
ATOM 849 N N . ILE A 1 104 ? -5.728 -4.911 -10.795 1.00 26.10 532 ILE A N 1
ATOM 850 C CA . ILE A 1 104 ? -5.248 -4.613 -12.135 1.00 30.43 532 ILE A CA 1
ATOM 851 C C . ILE A 1 104 ? -6.192 -3.575 -12.719 1.00 30.32 532 ILE A C 1
ATOM 852 O O . ILE A 1 104 ? -7.404 -3.665 -12.529 1.00 31.62 532 ILE A O 1
ATOM 857 N N . ARG A 1 105 ? -5.640 -2.593 -13.418 1.00 28.10 533 ARG A N 1
ATOM 858 C CA . ARG A 1 105 ? -6.446 -1.569 -14.074 1.00 33.64 533 ARG A CA 1
ATOM 859 C C . ARG A 1 105 ? -7.443 -2.167 -15.066 1.00 38.82 533 ARG A C 1
ATOM 860 O O . ARG A 1 105 ? -7.153 -3.163 -15.736 1.00 35.86 533 ARG A O 1
ATOM 868 N N . VAL A 1 106 ? -8.609 -1.535 -15.161 1.00 37.33 534 VAL A N 1
ATOM 869 C CA . VAL A 1 106 ? -9.641 -1.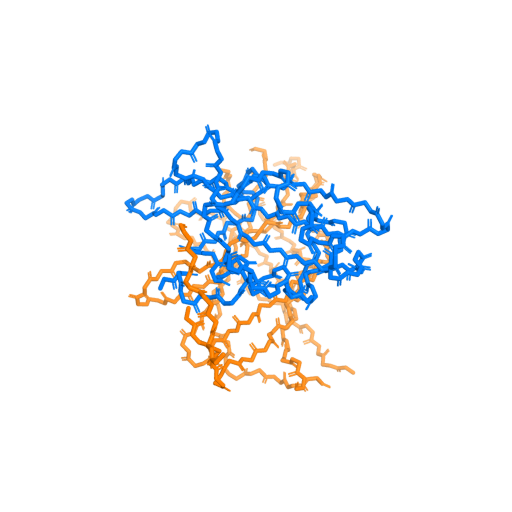941 -16.112 1.00 47.04 534 VAL A CA 1
ATOM 870 C C . VAL A 1 106 ? -9.934 -0.814 -17.108 1.00 46.60 534 VAL A C 1
ATOM 871 O O . VAL A 1 106 ? -10.044 0.352 -16.726 1.00 49.28 534 VAL A O 1
ATOM 875 N N . ALA A 1 107 ? -10.052 -1.169 -18.383 1.00 51.08 535 ALA A N 1
ATOM 876 C CA . ALA A 1 107 ? -10.282 -0.186 -19.438 1.00 52.53 535 ALA A CA 1
ATOM 877 C C . ALA A 1 107 ? -11.583 0.567 -19.217 1.00 53.25 535 ALA A C 1
ATOM 878 O O . ALA A 1 107 ? -12.652 -0.040 -19.150 1.00 54.57 535 ALA A O 1
ATOM 880 N N . GLU B 2 1 ? 7.528 4.636 -10.166 1.00 44.60 112 GLU B N 1
ATOM 881 C CA . GLU B 2 1 ? 8.733 3.983 -10.656 1.00 34.66 112 GLU B CA 1
ATOM 882 C C . GLU B 2 1 ? 8.643 2.442 -10.615 1.00 37.74 112 GLU B C 1
ATOM 883 O O . GLU B 2 1 ? 7.849 1.844 -9.872 1.00 28.60 112 GLU B O 1
ATOM 889 N N . LEU B 2 2 ? 9.466 1.820 -11.448 1.00 31.48 113 LEU B N 1
ATOM 890 C CA . LEU B 2 2 ? 9.621 0.373 -11.483 1.00 38.58 113 LEU B CA 1
ATOM 891 C C . LEU B 2 2 ? 10.300 -0.079 -10.202 1.00 39.35 113 LEU B C 1
ATOM 892 O O . LEU B 2 2 ? 10.963 0.717 -9.538 1.00 31.17 113 LEU B O 1
ATOM 897 N N . HIS B 2 3 ? 10.143 -1.355 -9.865 1.00 42.60 114 HIS B N 1
ATOM 898 C CA . HIS B 2 3 ? 10.819 -1.916 -8.709 1.00 45.61 114 HIS B CA 1
ATOM 899 C C . HIS B 2 3 ? 12.322 -1.775 -8.901 1.00 48.95 114 HIS B C 1
ATOM 900 O O . HIS B 2 3 ? 12.824 -1.937 -10.016 1.00 43.07 114 HIS B O 1
ATOM 907 N N . ASN B 2 4 ? 13.033 -1.461 -7.817 1.00 40.64 115 ASN B N 1
ATOM 908 C CA . ASN B 2 4 ? 14.487 -1.353 -7.859 1.00 42.64 115 ASN B CA 1
ATOM 909 C C . ASN B 2 4 ? 15.121 -2.556 -7.170 1.00 43.70 115 ASN B C 1
ATOM 910 O O . ASN B 2 4 ? 15.078 -2.675 -5.941 1.00 37.66 115 ASN B O 1
ATOM 915 N N . ASP B 2 5 ? 15.715 -3.442 -7.966 1.00 38.90 116 ASP B N 1
ATOM 916 C CA . ASP B 2 5 ? 16.259 -4.691 -7.449 1.00 35.31 116 ASP B CA 1
ATOM 917 C C . ASP B 2 5 ? 17.407 -4.503 -6.467 1.00 34.87 116 ASP B C 1
ATOM 918 O O . ASP B 2 5 ? 17.784 -5.447 -5.778 1.00 43.81 116 ASP B O 1
ATOM 923 N N . ASP B 2 6 ? 17.973 -3.303 -6.401 1.00 35.95 117 ASP B N 1
ATOM 924 C CA . ASP B 2 6 ? 18.990 -3.026 -5.383 1.00 39.79 117 ASP B CA 1
ATOM 925 C C . ASP B 2 6 ? 18.420 -2.743 -3.991 1.00 37.37 117 ASP B C 1
ATOM 926 O O . ASP B 2 6 ? 19.180 -2.644 -3.026 1.00 37.86 117 ASP B O 1
ATOM 931 N N . THR B 2 7 ? 17.103 -2.575 -3.876 1.00 34.67 118 THR B N 1
ATOM 932 C CA . THR B 2 7 ? 16.520 -2.258 -2.568 1.00 37.05 118 THR B CA 1
ATOM 933 C C . THR B 2 7 ? 16.541 -3.449 -1.603 1.00 37.94 118 THR B C 1
ATOM 934 O O . THR B 2 7 ? 16.498 -4.598 -2.020 1.00 36.09 118 THR B O 1
ATOM 938 N N . ARG B 2 8 ? 16.614 -3.157 -0.310 1.00 34.33 119 ARG B N 1
ATOM 939 C CA . ARG B 2 8 ? 16.485 -4.176 0.729 1.00 28.06 119 ARG B CA 1
ATOM 940 C C . ARG B 2 8 ? 15.460 -3.677 1.726 1.00 23.30 119 ARG B C 1
ATOM 941 O O . ARG B 2 8 ? 15.161 -2.492 1.762 1.00 28.70 119 ARG B O 1
ATOM 949 N N . VAL B 2 9 ? 14.899 -4.574 2.527 1.00 25.08 120 VAL B N 1
ATOM 950 C CA . VAL B 2 9 ? 14.001 -4.145 3.590 1.00 28.03 120 VAL B CA 1
ATOM 951 C C . VAL B 2 9 ? 14.723 -4.187 4.935 1.00 25.19 120 VAL B C 1
ATOM 952 O O . VAL B 2 9 ? 15.191 -5.245 5.362 1.00 26.82 120 VAL B O 1
ATOM 956 N N . VAL B 2 10 ? 14.830 -3.028 5.576 1.00 31.93 121 VAL B N 1
ATOM 957 C CA . VAL B 2 10 ? 15.456 -2.923 6.893 1.00 28.18 121 VAL B CA 1
ATOM 958 C C . VAL B 2 10 ? 14.379 -2.919 7.961 1.00 23.95 121 VAL B C 1
ATOM 959 O O . VAL B 2 10 ? 13.381 -2.192 7.868 1.00 26.84 121 VAL B O 1
ATOM 963 N N . ARG B 2 11 ? 14.570 -3.765 8.965 1.00 23.29 122 ARG B N 1
ATOM 964 C CA . ARG B 2 11 ? 13.670 -3.811 10.105 1.00 24.12 122 ARG B CA 1
ATOM 965 C C . ARG B 2 11 ? 14.288 -2.931 11.182 1.00 23.98 122 ARG B C 1
ATOM 966 O O . ARG B 2 11 ? 15.395 -3.197 11.660 1.00 24.77 122 ARG B O 1
ATOM 974 N N . VAL B 2 12 ? 13.586 -1.868 11.542 1.00 19.57 123 VAL B N 1
ATOM 975 C CA . VAL B 2 12 ? 14.081 -0.925 12.536 1.00 20.62 123 VAL B CA 1
ATOM 976 C C . VAL B 2 12 ? 13.287 -1.076 13.834 1.00 27.39 123 VAL B C 1
ATOM 977 O O . VAL B 2 12 ? 12.079 -0.817 13.860 1.00 28.19 123 VAL B O 1
ATOM 981 N N . LYS B 2 13 ? 13.943 -1.524 14.903 1.00 20.22 124 LYS B N 1
ATOM 982 C CA . LYS B 2 13 ? 13.292 -1.530 16.212 1.00 23.92 124 LYS B CA 1
ATOM 983 C C . LYS B 2 13 ? 13.684 -0.282 16.987 1.00 27.10 124 LYS B C 1
ATOM 984 O O . LYS B 2 13 ? 14.863 -0.080 17.283 1.00 27.48 124 LYS B O 1
ATOM 990 N N . VAL B 2 14 ? 12.706 0.570 17.285 1.00 21.96 125 VAL B N 1
ATOM 991 C CA . VAL B 2 14 ? 12.936 1.706 18.173 1.00 24.97 125 VAL B CA 1
ATOM 992 C C . VAL B 2 14 ? 12.580 1.220 19.578 1.00 27.32 125 VAL B C 1
ATOM 993 O O . VAL B 2 14 ? 11.412 1.138 19.936 1.00 25.46 125 VAL B O 1
ATOM 997 N N . ILE B 2 15 ? 13.586 0.852 20.360 1.00 22.13 126 ILE B N 1
ATOM 998 C CA . ILE B 2 15 ? 13.333 0.152 21.608 1.00 25.78 126 ILE B CA 1
ATOM 999 C C . ILE B 2 15 ? 13.044 1.106 22.779 1.00 32.26 126 ILE B C 1
ATOM 1000 O O . ILE B 2 15 ? 11.945 1.088 23.339 1.00 30.39 126 ILE B O 1
ATOM 1005 N N . ALA B 2 16 ? 14.009 1.950 23.131 1.00 25.34 127 ALA B N 1
ATOM 1006 C CA . ALA B 2 16 ? 13.882 2.759 24.342 1.00 21.36 127 ALA B CA 1
ATOM 1007 C C . AL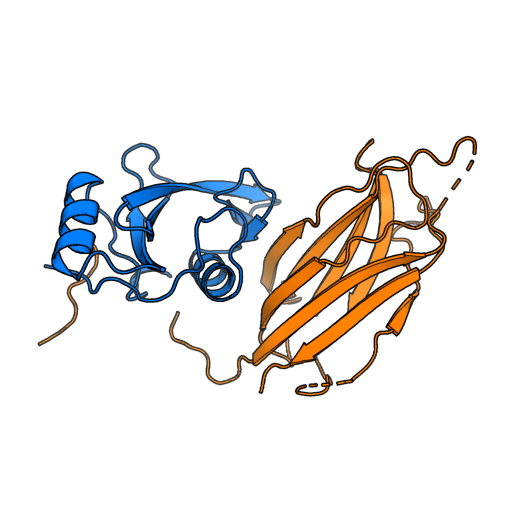A B 2 16 ? 14.794 3.972 24.300 1.00 29.05 127 ALA B C 1
ATOM 1008 O O . ALA B 2 16 ? 15.797 3.986 23.580 1.00 28.80 127 ALA B O 1
ATOM 1010 N N . GLY B 2 17 ? 14.424 4.994 25.063 1.00 27.21 128 GLY B N 1
ATOM 1011 C CA . GLY B 2 17 ? 15.322 6.087 25.361 1.00 27.62 128 GLY B CA 1
ATOM 1012 C C . GLY B 2 17 ? 15.872 5.828 26.755 1.00 30.73 128 GLY B C 1
ATOM 1013 O O . GLY B 2 17 ? 15.149 5.332 27.628 1.00 31.81 128 GLY B O 1
ATOM 1014 N N . ILE B 2 18 ? 17.149 6.137 26.960 1.00 27.55 129 ILE B N 1
ATOM 1015 C CA . ILE B 2 18 ? 17.795 5.901 28.246 1.00 25.85 129 ILE B CA 1
ATOM 1016 C C . ILE B 2 18 ? 18.382 7.202 28.791 1.00 32.51 129 ILE B C 1
ATOM 1017 O O . ILE B 2 18 ? 19.234 7.811 28.152 1.00 31.37 129 ILE B O 1
ATOM 1022 N N . GLY B 2 19 ? 17.928 7.628 29.972 1.00 29.55 130 GLY B N 1
ATOM 1023 C CA . GLY B 2 19 ? 18.463 8.822 30.605 1.00 36.03 130 GLY B CA 1
ATOM 1024 C C . GLY B 2 19 ? 18.322 10.107 29.797 1.00 35.32 130 GLY B C 1
ATOM 1025 O O . GLY B 2 19 ? 19.287 10.856 29.626 1.00 40.66 130 GLY B O 1
ATOM 1026 N N . LEU B 2 20 ? 17.121 10.380 29.303 1.00 40.00 131 LEU B N 1
ATOM 1027 C CA . LEU B 2 20 ? 16.904 11.598 28.525 1.00 35.81 131 LEU B CA 1
ATOM 1028 C C . LEU B 2 20 ? 17.020 12.855 29.402 1.00 48.19 131 LEU B C 1
ATOM 1029 O O . LEU B 2 20 ? 16.810 12.800 30.617 1.00 48.88 131 LEU B O 1
ATOM 1034 N N . ALA B 2 21 ? 17.360 13.979 28.770 1.00 44.63 132 ALA B N 1
ATOM 1035 C CA . ALA B 2 21 ? 17.496 15.263 29.453 1.00 56.64 132 ALA B CA 1
ATOM 1036 C C . ALA B 2 21 ? 16.168 16.008 29.499 1.00 60.49 132 ALA B C 1
ATOM 1037 O O . ALA B 2 21 ? 15.107 15.416 29.295 1.00 62.26 132 ALA B O 1
ATOM 1039 N N . ILE B 2 25 ? 13.151 19.642 36.471 1.00 92.26 136 ILE B N 1
ATOM 1040 C CA . ILE B 2 25 ? 12.876 19.324 37.869 1.00 92.40 136 ILE B CA 1
ATOM 1041 C C . ILE B 2 25 ? 12.057 18.043 37.982 1.00 88.64 136 ILE B C 1
ATOM 1042 O O . ILE B 2 25 ? 12.565 16.997 38.392 1.00 88.58 136 ILE B O 1
ATOM 1047 N N . LEU B 2 26 ? 10.782 18.144 37.617 1.00 81.57 137 LEU B N 1
ATOM 1048 C CA . LEU B 2 26 ? 9.861 17.013 37.653 1.00 76.34 137 LEU B CA 1
ATOM 1049 C C . LEU B 2 26 ? 10.276 15.921 36.670 1.00 79.83 137 LEU B C 1
ATOM 1050 O O . LEU B 2 26 ? 9.994 14.739 36.879 1.00 84.44 137 LEU B O 1
ATOM 1055 N N . GLY B 2 27 ? 10.949 16.326 35.597 1.00 71.63 138 GLY B N 1
ATOM 1056 C CA . GLY B 2 27 ? 11.303 15.409 34.529 1.00 66.19 138 GLY B CA 1
ATOM 1057 C C . GLY B 2 27 ? 10.069 14.993 33.753 1.00 62.29 138 GLY B C 1
ATOM 1058 O O . GLY B 2 27 ? 9.981 13.875 33.235 1.00 62.27 138 GLY B O 1
ATOM 1059 N N . ALA B 2 28 ? 9.098 15.899 33.680 1.00 56.23 139 ALA B N 1
ATOM 1060 C CA . ALA B 2 28 ? 7.871 15.628 32.941 1.00 61.03 139 ALA B CA 1
ATOM 1061 C C . ALA B 2 28 ? 8.048 15.839 31.440 1.00 61.58 139 ALA B C 1
ATOM 1062 O O . ALA B 2 28 ? 7.500 16.782 30.872 1.00 74.65 139 ALA B O 1
ATOM 1064 N N . SER B 2 29 ? 8.821 14.967 30.799 1.00 55.44 140 SER B N 1
ATOM 1065 C CA . SER B 2 29 ? 8.842 14.913 29.338 1.00 48.58 140 SER B CA 1
ATOM 1066 C C . SER B 2 29 ? 7.906 13.812 28.848 1.00 45.24 140 SER B C 1
ATOM 1067 O O . SER B 2 29 ? 7.747 12.788 29.510 1.00 48.32 140 SER B O 1
ATOM 1070 N N . ASP B 2 30 ? 7.272 14.040 27.700 1.00 36.21 141 ASP B N 1
ATOM 1071 C CA . ASP B 2 30 ? 6.468 13.022 27.036 1.00 34.12 141 ASP B CA 1
ATOM 1072 C C . ASP B 2 30 ? 7.122 12.665 25.695 1.00 41.83 141 ASP B C 1
ATOM 1073 O O . ASP B 2 30 ? 6.738 13.196 24.645 1.00 42.84 141 ASP B O 1
ATOM 1078 N N . PRO B 2 31 ? 8.116 11.764 25.720 1.00 40.20 142 PRO B N 1
ATOM 1079 C CA . PRO B 2 31 ? 8.960 11.557 24.537 1.00 37.50 142 PRO B C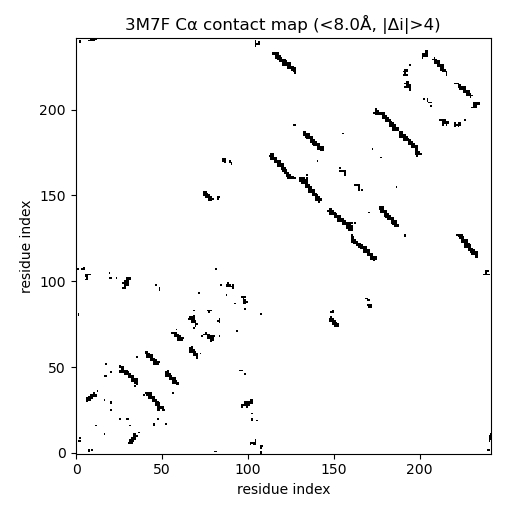A 1
ATOM 1080 C C . PRO B 2 31 ? 8.331 10.724 23.417 1.00 35.74 142 PRO B C 1
ATOM 1081 O O . PRO B 2 31 ? 7.578 9.779 23.670 1.00 35.65 142 PRO B O 1
ATOM 1085 N N . TYR B 2 32 ? 8.638 11.095 22.178 1.00 28.79 143 TYR B N 1
ATOM 1086 C CA . TYR B 2 32 ? 8.431 10.203 21.052 1.00 27.45 143 TYR B CA 1
ATOM 1087 C C . TYR B 2 32 ? 9.608 10.337 20.101 1.00 28.17 143 TYR B C 1
ATOM 1088 O O . TYR B 2 32 ? 10.430 11.239 20.240 1.00 32.28 143 TYR B O 1
ATOM 1097 N N . VAL B 2 33 ? 9.678 9.433 19.135 1.00 25.22 144 VAL B N 1
ATOM 1098 C CA . VAL B 2 33 ? 10.731 9.482 18.144 1.00 27.37 144 VAL B CA 1
ATOM 1099 C C . VAL B 2 33 ? 10.137 9.705 16.768 1.00 26.98 144 VAL B C 1
ATOM 1100 O O . VAL B 2 33 ? 9.209 9.002 16.358 1.00 29.10 144 VAL B O 1
ATOM 1104 N N . ARG B 2 34 ? 10.689 10.686 16.066 1.00 25.15 145 ARG B N 1
ATOM 1105 C CA . ARG B 2 34 ? 10.403 10.892 14.653 1.00 27.10 145 ARG B CA 1
ATOM 1106 C C . ARG B 2 34 ? 11.501 10.160 13.881 1.00 22.20 145 ARG B C 1
ATOM 1107 O O . ARG B 2 34 ? 12.686 10.463 14.043 1.00 26.26 145 ARG B O 1
ATOM 1115 N N . VAL B 2 35 ? 11.113 9.178 13.073 1.00 19.23 146 VAL B N 1
ATOM 1116 C CA . VAL B 2 35 ? 12.064 8.332 12.364 1.00 20.80 146 VAL B CA 1
ATOM 1117 C C . VAL B 2 35 ? 12.017 8.684 10.873 1.00 27.33 146 VAL B C 1
ATOM 1118 O O . VAL B 2 35 ? 10.991 8.492 10.212 1.00 21.53 146 VAL B O 1
ATOM 1122 N N . THR B 2 36 ? 13.118 9.209 10.351 1.00 18.53 147 THR B N 1
ATOM 1123 C CA . THR B 2 36 ? 13.082 9.801 9.003 1.00 23.52 147 THR B CA 1
ATOM 1124 C C . THR B 2 36 ? 14.038 9.158 8.016 1.00 21.90 147 THR B C 1
ATOM 1125 O O . THR B 2 36 ? 15.257 9.339 8.101 1.00 21.83 147 THR B O 1
ATOM 1129 N N . LEU B 2 37 ? 13.475 8.391 7.085 1.00 18.17 148 LEU B N 1
ATOM 1130 C CA . LEU B 2 37 ? 14.239 7.808 5.995 1.00 20.22 148 LEU B CA 1
ATOM 1131 C C . LEU B 2 37 ? 14.455 8.885 4.939 1.00 22.23 148 LEU B C 1
ATOM 1132 O O . LEU B 2 37 ? 13.506 9.515 4.474 1.00 22.70 148 LEU B O 1
ATOM 1137 N N . TYR B 2 38 ? 15.704 9.112 4.560 1.00 19.08 149 TYR B N 1
ATOM 1138 C CA . TYR B 2 38 ? 15.969 10.147 3.578 1.00 24.00 149 TYR B CA 1
ATOM 1139 C C . TYR B 2 38 ? 17.138 9.812 2.687 1.00 25.82 149 TYR B C 1
ATOM 1140 O O . TYR B 2 38 ? 17.966 8.954 3.015 1.00 24.84 149 TYR B O 1
ATOM 1149 N N . ASP B 2 39 ? 17.179 10.508 1.555 1.00 21.81 150 ASP B N 1
ATOM 1150 C CA . ASP B 2 39 ? 18.308 10.474 0.647 1.00 25.48 150 ASP B CA 1
ATOM 1151 C C . ASP B 2 39 ? 19.002 11.833 0.741 1.00 25.79 150 ASP B C 1
ATOM 1152 O O . ASP B 2 39 ? 18.401 12.861 0.423 1.00 24.84 150 ASP B O 1
ATOM 1157 N N . PRO B 2 40 ? 20.271 11.851 1.179 1.00 28.41 151 PRO B N 1
ATOM 1158 C CA . PRO B 2 40 ? 20.972 13.131 1.347 1.00 30.24 151 PRO B CA 1
ATOM 1159 C C . PRO B 2 40 ? 20.885 14.043 0.116 1.00 34.49 151 PRO B C 1
ATOM 1160 O O . PRO B 2 40 ? 20.860 15.262 0.263 1.00 29.97 151 PRO B O 1
ATOM 1164 N N . MET B 2 41 ? 20.809 13.458 -1.078 1.00 30.52 152 MET B N 1
ATOM 1165 C CA . MET B 2 41 ? 20.852 14.235 -2.304 1.00 33.87 152 MET B CA 1
ATOM 1166 C C . MET B 2 41 ? 19.495 14.680 -2.821 1.00 37.06 152 MET B C 1
ATOM 1167 O O . MET B 2 41 ? 19.428 15.532 -3.701 1.00 43.97 152 MET B O 1
ATOM 1172 N N . SER B 2 42 ? 18.419 14.111 -2.291 1.00 33.74 153 SER B N 1
ATOM 1173 C CA . SER B 2 42 ? 17.084 14.429 -2.793 1.00 41.03 153 SER B CA 1
ATOM 1174 C C . SER B 2 42 ? 16.055 14.709 -1.691 1.00 46.75 153 SER B C 1
ATOM 1175 O O . SER B 2 42 ? 14.991 15.264 -1.956 1.00 53.86 153 SER B O 1
ATOM 1178 N N . GLY B 2 43 ? 16.358 14.306 -0.463 1.00 36.47 154 GLY B N 1
ATOM 1179 C CA . GLY B 2 43 ? 15.523 14.670 0.665 1.00 33.48 154 GLY B CA 1
ATOM 1180 C C . GLY B 2 43 ? 14.757 13.530 1.317 1.00 29.22 154 GLY B C 1
ATOM 1181 O O . GLY B 2 43 ? 14.988 12.344 1.044 1.00 21.78 154 GLY B O 1
ATOM 1182 N N . ILE B 2 44 ? 13.836 13.913 2.194 1.00 25.65 155 ILE B N 1
ATOM 1183 C CA . ILE B 2 44 ? 13.043 12.972 2.972 1.00 23.61 155 ILE B CA 1
ATOM 1184 C C . ILE B 2 44 ? 12.206 12.092 2.043 1.00 27.54 155 ILE B C 1
ATOM 1185 O O . ILE B 2 44 ? 11.609 12.587 1.070 1.00 22.93 155 ILE B O 1
ATOM 1190 N N . LEU B 2 45 ? 12.195 10.789 2.328 1.00 22.63 156 LEU B N 1
ATOM 1191 C CA . LEU B 2 45 ? 11.394 9.832 1.572 1.00 20.03 156 LEU B CA 1
ATOM 1192 C C . LEU B 2 45 ? 10.162 9.436 2.368 1.00 21.12 156 LEU B C 1
ATOM 1193 O O . LEU B 2 45 ? 9.044 9.481 1.854 1.00 18.22 156 LEU B O 1
ATOM 1198 N N . THR B 2 46 ? 10.378 9.060 3.630 1.00 18.68 157 THR B N 1
ATOM 1199 C CA . THR B 2 46 ? 9.303 8.642 4.509 1.00 23.03 157 THR B CA 1
ATOM 1200 C C . THR B 2 46 ? 9.625 9.101 5.924 1.00 25.82 157 THR B C 1
ATOM 1201 O O . THR B 2 46 ? 10.752 8.937 6.382 1.00 21.98 157 THR B O 1
ATOM 1205 N N . SER B 2 47 ? 8.658 9.699 6.608 1.00 19.40 158 SER B N 1
ATOM 1206 C CA . SER B 2 47 ? 8.867 10.084 8.012 1.00 21.86 158 SER B CA 1
ATOM 1207 C C . SER B 2 47 ? 7.765 9.469 8.839 1.00 25.45 158 SER B C 1
ATOM 1208 O O . SER B 2 47 ? 6.593 9.570 8.465 1.00 23.38 158 SER B O 1
ATOM 1211 N N . VAL B 2 48 ? 8.147 8.832 9.949 1.00 26.44 159 VAL B N 1
ATOM 1212 C CA . VAL B 2 48 ? 7.212 8.150 10.843 1.00 26.45 159 VAL B CA 1
ATOM 1213 C C . VAL B 2 48 ? 7.435 8.533 12.304 1.00 23.98 159 VAL B C 1
ATOM 1214 O O . VAL B 2 48 ? 8.570 8.679 12.757 1.00 26.65 159 VAL B O 1
ATOM 1218 N N . GLN B 2 49 ? 6.344 8.650 13.044 1.00 22.03 160 GLN B N 1
ATOM 1219 C CA . GLN B 2 49 ? 6.416 9.012 14.456 1.00 24.53 160 GLN B CA 1
ATOM 1220 C C . GLN B 2 49 ? 6.003 7.816 15.295 1.00 32.25 160 GLN B C 1
ATOM 1221 O O . GLN B 2 49 ? 4.993 7.182 15.009 1.00 27.29 160 GLN B O 1
ATOM 1227 N N . THR B 2 50 ? 6.798 7.479 16.308 1.00 33.69 161 THR B N 1
ATOM 1228 C CA . THR B 2 50 ? 6.401 6.444 17.252 1.00 28.61 161 THR B CA 1
ATOM 1229 C C . THR B 2 50 ? 5.313 7.010 18.145 1.00 27.10 161 THR B C 1
ATOM 1230 O O . THR B 2 50 ? 5.052 8.211 18.132 1.00 28.71 161 THR B O 1
ATOM 1234 N N . LYS B 2 51 ? 4.692 6.150 18.943 1.00 29.73 162 LYS B N 1
ATOM 1235 C CA . LYS B 2 51 ? 3.771 6.624 19.972 1.00 32.03 162 LYS B CA 1
ATOM 1236 C C . LYS B 2 51 ? 4.503 7.497 20.981 1.00 35.16 162 LYS B C 1
ATOM 1237 O O . LYS B 2 51 ? 5.724 7.426 21.110 1.00 36.75 162 LYS B O 1
ATOM 1243 N N . THR B 2 52 ? 3.754 8.334 21.688 1.00 37.15 163 THR B N 1
ATOM 1244 C CA . THR B 2 52 ? 4.324 9.135 22.757 1.00 40.67 163 THR B CA 1
ATOM 1245 C C . THR B 2 52 ? 4.208 8.378 24.079 1.00 44.37 163 THR B C 1
ATOM 1246 O O . THR B 2 52 ? 3.196 7.726 24.346 1.00 46.11 163 THR B O 1
ATOM 1250 N N . ILE B 2 53 ? 5.243 8.467 24.907 1.00 41.66 164 ILE B N 1
ATOM 1251 C CA . ILE B 2 53 ? 5.172 7.928 26.265 1.00 40.92 164 ILE B CA 1
ATOM 1252 C C . ILE B 2 53 ? 5.117 9.066 27.282 1.00 38.48 164 ILE B C 1
ATOM 1253 O O . ILE B 2 53 ? 5.943 9.972 27.260 1.00 43.54 164 ILE B O 1
ATOM 1258 N N . LYS B 2 54 ? 4.121 9.026 28.159 1.00 42.14 165 LYS B N 1
ATOM 1259 C CA . LYS B 2 54 ? 3.883 10.131 29.081 1.00 44.43 165 LYS B CA 1
ATOM 1260 C C . LYS B 2 54 ? 4.804 10.129 30.290 1.00 41.40 165 LYS B C 1
ATOM 1261 O O . LYS B 2 54 ? 5.019 9.095 30.931 1.00 53.18 165 LYS B O 1
ATOM 1267 N N . LYS B 2 55 ? 5.352 11.303 30.581 1.00 39.65 166 LYS B N 1
ATOM 1268 C CA . LYS B 2 55 ? 6.097 11.558 31.818 1.00 43.24 166 LYS B CA 1
ATOM 1269 C C . LYS B 2 55 ? 7.214 10.544 32.088 1.00 46.11 166 LYS B C 1
ATOM 1270 O O . LYS B 2 55 ? 7.239 9.880 33.126 1.00 50.77 166 LYS B O 1
ATOM 1276 N N . SER B 2 56 ? 8.153 10.453 31.154 1.00 41.91 167 SER B N 1
ATOM 1277 C CA . SER B 2 56 ? 9.255 9.518 31.292 1.00 42.17 167 SER B CA 1
ATOM 1278 C C . SER B 2 56 ? 10.556 10.053 30.716 1.00 48.42 167 SER B C 1
ATOM 1279 O O . SER B 2 56 ? 10.559 10.743 29.692 1.00 45.93 167 SER B O 1
ATOM 1282 N N . LEU B 2 57 ? 11.657 9.722 31.382 1.00 43.92 168 LEU B N 1
ATOM 1283 C CA . LEU B 2 57 ? 12.992 10.019 30.884 1.00 44.70 168 LEU B CA 1
ATOM 1284 C C . LEU B 2 57 ? 13.676 8.739 30.398 1.00 38.86 168 LEU B C 1
ATOM 1285 O O . LEU B 2 57 ? 14.808 8.776 29.907 1.00 33.71 168 LEU B O 1
ATOM 1290 N N . ASN B 2 58 ? 12.978 7.615 30.551 1.00 35.81 169 ASN B N 1
ATOM 1291 C CA . ASN B 2 58 ? 13.433 6.316 30.053 1.00 37.67 169 ASN B CA 1
ATOM 1292 C C . ASN B 2 58 ? 12.292 5.569 29.375 1.00 34.93 169 ASN B C 1
ATOM 1293 O O . ASN B 2 58 ? 11.887 4.495 29.820 1.00 36.91 169 ASN B O 1
ATOM 1298 N N . PRO B 2 59 ? 11.757 6.151 28.299 1.00 34.73 170 PRO B N 1
ATOM 1299 C CA . PRO B 2 59 ? 10.581 5.597 27.625 1.00 37.00 170 PRO B CA 1
ATOM 1300 C C . PRO B 2 59 ? 10.907 4.300 26.897 1.00 41.68 170 PRO B C 1
ATOM 1301 O O . PRO B 2 59 ? 11.950 4.195 26.255 1.00 34.45 170 PRO B O 1
ATOM 1305 N N . LYS B 2 60 ? 10.020 3.319 26.996 1.00 34.13 171 LYS B N 1
ATOM 1306 C CA . LYS B 2 60 ? 10.194 2.084 26.255 1.00 37.04 171 LYS B CA 1
ATOM 1307 C C . LYS B 2 60 ? 9.107 1.992 25.189 1.00 40.60 171 LYS B C 1
ATOM 1308 O O . LYS B 2 60 ? 7.981 1.579 25.481 1.00 37.97 171 LYS B O 1
ATOM 1314 N N . TRP B 2 61 ? 9.444 2.379 23.958 1.00 32.31 172 TRP B N 1
ATOM 1315 C CA . TRP B 2 61 ? 8.483 2.338 22.856 1.00 28.78 172 TRP B CA 1
ATOM 1316 C C . TRP B 2 61 ? 8.297 0.926 22.314 1.00 34.11 172 TRP B C 1
ATOM 1317 O O . TRP B 2 61 ? 7.179 0.514 21.981 1.00 34.81 172 TRP B O 1
ATOM 1328 N N . ASN B 2 62 ? 9.402 0.191 22.216 1.00 31.61 173 ASN B N 1
ATOM 1329 C CA . ASN B 2 62 ? 9.388 -1.136 21.618 1.00 31.12 173 ASN B CA 1
ATOM 1330 C C . ASN B 2 62 ? 8.579 -1.180 20.324 1.00 35.85 173 ASN B C 1
ATOM 1331 O O . ASN B 2 62 ? 7.725 -2.045 20.141 1.00 34.36 173 ASN B O 1
ATOM 1336 N N . GLU B 2 63 ? 8.838 -0.231 19.438 1.00 25.05 174 GLU B N 1
ATOM 1337 C CA . GLU B 2 63 ? 8.110 -0.178 18.179 1.00 28.31 174 GLU B CA 1
ATOM 1338 C C . GLU B 2 63 ? 8.987 -0.623 17.036 1.00 33.47 174 GLU B C 1
ATOM 1339 O O . GLU B 2 63 ? 10.197 -0.398 17.036 1.00 31.87 174 GLU B O 1
ATOM 1345 N N . GLU B 2 64 ? 8.366 -1.252 16.050 1.00 28.63 175 GLU B N 1
ATOM 1346 C CA . GLU B 2 64 ? 9.104 -1.762 14.914 1.00 29.44 175 GLU B CA 1
ATOM 1347 C C . GLU B 2 64 ? 8.598 -1.129 13.623 1.00 31.07 175 GLU B C 1
ATOM 1348 O O . GLU B 2 64 ? 7.394 -0.970 13.422 1.00 31.75 175 GLU B O 1
ATOM 1354 N N . ILE B 2 65 ? 9.530 -0.747 12.763 1.00 23.60 176 ILE B N 1
ATOM 1355 C CA . ILE B 2 65 ? 9.185 -0.106 11.497 1.00 22.99 176 ILE B CA 1
ATOM 1356 C C . ILE B 2 65 ? 10.035 -0.718 10.410 1.00 25.40 176 ILE B C 1
ATOM 1357 O O . ILE B 2 65 ? 11.250 -0.847 10.582 1.00 25.81 176 ILE B O 1
ATOM 1362 N N . LEU B 2 66 ? 9.400 -1.104 9.303 1.00 22.56 177 LEU B N 1
ATOM 1363 C CA . LEU B 2 66 ? 10.114 -1.664 8.157 1.00 25.17 177 LEU B CA 1
ATOM 1364 C C . LEU B 2 66 ? 10.191 -0.634 7.029 1.00 25.02 177 LEU B C 1
ATOM 1365 O O . LEU B 2 66 ? 9.202 0.033 6.725 1.00 29.30 177 LEU B O 1
ATOM 1370 N N . PHE B 2 67 ? 11.366 -0.490 6.427 1.00 18.37 178 PHE B N 1
ATOM 1371 C CA . PHE B 2 67 ? 11.538 0.443 5.317 1.00 20.12 178 PHE B CA 1
ATOM 1372 C C . PHE B 2 67 ? 12.171 -0.309 4.158 1.00 21.15 178 PHE B C 1
ATOM 1373 O O . PHE B 2 67 ? 13.104 -1.088 4.358 1.00 21.58 178 PHE B O 1
ATOM 1381 N N . ARG B 2 68 ? 11.694 -0.049 2.948 1.00 21.32 179 ARG B N 1
ATOM 1382 C CA . ARG B 2 68 ? 12.426 -0.469 1.751 1.00 24.64 179 ARG B CA 1
ATOM 1383 C C . ARG B 2 68 ? 13.432 0.617 1.429 1.00 25.65 179 ARG B C 1
ATOM 1384 O O . ARG B 2 68 ? 13.066 1.783 1.287 1.00 20.38 179 ARG B O 1
ATOM 1392 N N . VAL B 2 69 ? 14.700 0.244 1.325 1.00 22.80 180 VAL B N 1
ATOM 1393 C CA . VAL B 2 69 ? 15.766 1.233 1.227 1.00 25.58 180 VAL B CA 1
ATOM 1394 C C . VAL B 2 69 ? 16.831 0.853 0.223 1.00 25.92 180 VAL B C 1
ATOM 1395 O O . VAL B 2 69 ? 16.952 -0.308 -0.151 1.00 28.18 180 VAL B O 1
ATOM 1399 N N . LEU B 2 70 ? 17.605 1.851 -0.203 1.00 28.80 181 LEU B N 1
ATOM 1400 C CA . LEU B 2 70 ? 18.856 1.613 -0.915 1.00 34.41 181 LEU B CA 1
ATOM 1401 C C . LEU B 2 70 ? 19.996 1.673 0.093 1.00 32.59 181 LEU B C 1
ATOM 1402 O O . LEU B 2 70 ? 20.382 2.759 0.531 1.00 30.20 181 LEU B O 1
ATOM 1407 N N . PRO B 2 71 ? 20.539 0.505 0.469 1.00 26.09 182 PRO B N 1
ATOM 1408 C CA . PRO B 2 71 ? 21.474 0.439 1.600 1.00 30.21 182 PRO B CA 1
ATOM 1409 C C . PRO B 2 71 ? 22.631 1.423 1.485 1.00 38.11 182 PRO B C 1
ATOM 1410 O O . PRO B 2 71 ? 23.069 1.987 2.496 1.00 34.47 182 PRO B O 1
ATOM 1414 N N . GLN B 2 72 ? 23.104 1.635 0.263 1.00 33.84 183 GLN B N 1
ATOM 1415 C CA . GLN B 2 72 ? 24.323 2.398 0.027 1.00 43.02 183 GLN B CA 1
ATOM 1416 C C . GLN B 2 72 ? 24.089 3.899 -0.085 1.00 42.75 183 GLN B C 1
ATOM 1417 O O . GLN B 2 72 ? 25.034 4.685 -0.039 1.00 44.25 183 GLN B O 1
ATOM 1423 N N . ARG B 2 73 ? 22.834 4.299 -0.233 1.00 34.99 184 ARG B N 1
ATOM 1424 C CA . ARG B 2 73 ? 22.532 5.706 -0.437 1.00 42.87 184 ARG B CA 1
ATOM 1425 C C . ARG B 2 73 ? 21.696 6.339 0.680 1.00 36.69 184 ARG B C 1
ATOM 1426 O O . ARG B 2 73 ? 21.951 7.469 1.081 1.00 36.02 184 ARG B O 1
ATOM 1434 N N . HIS B 2 74 ? 20.706 5.609 1.176 1.00 29.78 185 HIS B N 1
ATOM 1435 C CA . HIS B 2 74 ? 19.742 6.166 2.125 1.00 21.62 185 HIS B CA 1
ATOM 1436 C C . HIS B 2 74 ? 20.277 6.174 3.552 1.00 24.35 185 HIS B C 1
ATOM 1437 O O . HIS B 2 74 ? 21.219 5.451 3.884 1.00 26.21 185 HIS B O 1
ATOM 1444 N N . ARG B 2 75 ? 19.666 7.002 4.390 1.00 23.75 186 ARG B N 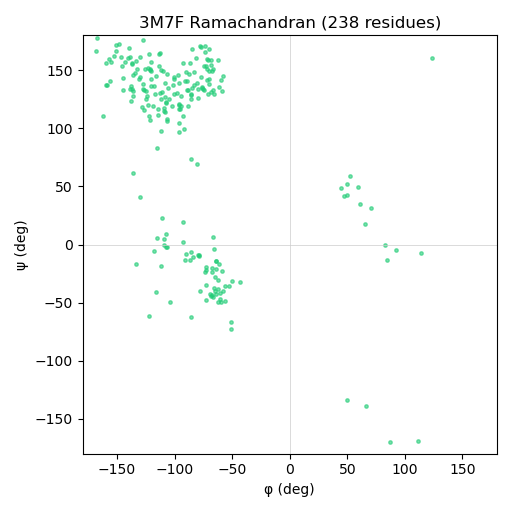1
ATOM 1445 C CA . ARG B 2 75 ? 20.082 7.151 5.774 1.00 20.46 186 ARG B CA 1
ATOM 1446 C C . ARG B 2 75 ? 18.829 7.270 6.619 1.00 28.40 186 ARG B C 1
ATOM 1447 O O . ARG B 2 75 ? 17.760 7.571 6.097 1.00 23.32 186 ARG B O 1
ATOM 1455 N N . ILE B 2 76 ? 18.938 7.026 7.920 1.00 26.13 187 ILE B N 1
ATOM 1456 C CA . ILE B 2 76 ? 17.798 7.262 8.781 1.00 23.61 187 ILE B CA 1
ATOM 1457 C C . ILE B 2 76 ? 18.181 8.208 9.896 1.00 28.06 187 ILE B C 1
ATOM 1458 O O . ILE B 2 76 ? 19.191 7.998 10.582 1.00 23.79 187 ILE B O 1
ATOM 1463 N N . LEU B 2 77 ? 17.383 9.262 10.046 1.00 20.75 188 LEU B N 1
ATOM 1464 C CA . LEU B 2 77 ? 17.547 10.224 11.128 1.00 28.98 188 LEU B CA 1
ATOM 1465 C C . LEU B 2 77 ? 16.519 9.897 12.198 1.00 28.03 188 LEU B C 1
ATOM 1466 O O . LEU B 2 77 ? 15.335 9.723 11.889 1.00 27.79 188 LEU B O 1
ATOM 1471 N N . PHE B 2 78 ? 16.976 9.783 13.442 1.00 22.93 189 PHE B N 1
ATOM 1472 C CA . PHE B 2 78 ? 16.096 9.571 14.588 1.00 24.22 189 PHE B CA 1
ATOM 1473 C C . PHE B 2 78 ? 16.139 10.835 15.428 1.00 28.80 189 PHE B C 1
ATOM 1474 O O . PHE B 2 78 ? 17.217 11.286 15.825 1.00 29.52 189 PHE B O 1
ATOM 1482 N N . GLU B 2 79 ? 14.974 11.408 15.692 1.00 28.48 190 GLU B N 1
ATOM 1483 C CA . GLU B 2 79 ? 14.876 12.610 16.508 1.00 31.95 190 GLU B CA 1
ATOM 1484 C C . GLU B 2 79 ? 13.913 12.343 17.655 1.00 36.02 190 GLU B C 1
ATOM 1485 O O . GLU B 2 79 ? 12.763 11.934 17.433 1.00 29.76 190 GLU B O 1
ATOM 1491 N N . VAL B 2 80 ? 14.380 12.568 18.878 1.00 30.28 191 VAL B N 1
ATOM 1492 C CA . VAL B 2 80 ? 13.534 12.375 20.038 1.00 25.72 191 VAL B CA 1
ATOM 1493 C C . VAL B 2 80 ? 12.914 13.720 20.404 1.00 24.17 191 VAL B C 1
ATOM 1494 O O . VAL B 2 80 ? 13.619 14.708 20.524 1.00 32.16 191 VAL B O 1
ATOM 1498 N N . PHE B 2 81 ? 11.593 13.765 20.545 1.00 30.15 192 PHE B N 1
ATOM 1499 C CA . PHE B 2 81 ? 10.926 15.014 20.900 1.00 28.78 192 PHE B CA 1
ATOM 1500 C C . PHE B 2 81 ? 10.098 14.866 22.170 1.00 32.91 192 PHE B C 1
ATOM 1501 O O . PHE B 2 81 ? 9.609 13.778 22.475 1.00 38.89 192 PHE B O 1
ATOM 1509 N N . ASP B 2 82 ? 9.945 15.973 22.893 1.00 28.39 193 ASP B N 1
ATOM 1510 C CA . ASP B 2 82 ? 9.027 16.070 24.016 1.00 36.55 193 ASP B CA 1
ATOM 1511 C C . ASP B 2 82 ? 7.696 16.605 23.494 1.00 43.01 193 ASP B C 1
ATOM 1512 O O . ASP B 2 82 ? 7.599 17.764 23.092 1.00 49.62 193 ASP B O 1
ATOM 1517 N N . GLU B 2 83 ? 6.674 15.757 23.494 1.00 38.52 194 GLU B N 1
ATOM 1518 C CA . GLU B 2 83 ? 5.367 16.128 22.966 1.00 45.32 194 GLU B CA 1
ATOM 1519 C C . GLU B 2 83 ? 4.729 17.292 23.724 1.00 57.58 194 GLU B C 1
ATOM 1520 O O . GLU B 2 83 ? 3.787 17.913 23.235 1.00 64.98 194 GLU B O 1
ATOM 1526 N N . ASN B 2 84 ? 5.233 17.576 24.919 1.00 55.45 195 ASN B N 1
ATOM 1527 C CA . ASN B 2 84 ? 4.766 18.726 25.684 1.00 69.78 195 ASN B CA 1
ATOM 1528 C C . ASN B 2 84 ? 5.130 20.043 25.004 1.00 74.28 195 ASN B C 1
ATOM 1529 O O . ASN B 2 84 ? 6.149 20.655 25.325 1.00 71.74 195 ASN B O 1
ATOM 1534 N N . ASP B 2 89 ? 7.995 20.900 18.796 1.00 82.40 200 ASP B N 1
ATOM 1535 C CA . ASP B 2 89 ? 8.236 20.228 20.071 1.00 74.26 200 ASP B CA 1
ATOM 1536 C C . ASP B 2 89 ? 9.683 20.373 20.517 1.00 65.20 200 ASP B C 1
ATOM 1537 O O . ASP B 2 89 ? 10.578 20.559 19.697 1.00 58.69 200 ASP B O 1
ATOM 1542 N N . ASP B 2 90 ? 9.921 20.279 21.820 1.00 59.02 201 ASP B N 1
ATOM 1543 C CA . ASP B 2 90 ? 11.279 20.441 22.319 1.00 57.81 201 ASP B CA 1
ATOM 1544 C C . ASP B 2 90 ? 12.172 19.245 21.983 1.00 44.64 201 ASP B C 1
ATOM 1545 O O . ASP B 2 90 ? 11.747 18.083 22.018 1.00 39.86 201 ASP B O 1
ATOM 1550 N N . PHE B 2 91 ? 13.416 19.560 21.645 1.00 43.89 202 PHE B N 1
ATOM 1551 C CA . PHE B 2 91 ? 14.365 18.600 21.104 1.00 44.87 202 PHE B CA 1
ATOM 1552 C C . PHE B 2 91 ? 15.084 17.858 22.232 1.00 38.11 202 PHE B C 1
ATOM 1553 O O . PHE B 2 91 ? 15.609 18.472 23.163 1.00 37.18 202 PHE B O 1
ATOM 1561 N N . LEU B 2 92 ? 15.100 16.532 22.142 1.00 31.45 203 LEU B N 1
ATOM 1562 C CA . LEU B 2 92 ? 15.755 15.701 23.156 1.00 31.50 203 LEU B CA 1
ATOM 1563 C C . LEU B 2 92 ? 16.957 14.928 22.589 1.00 36.98 203 LEU B C 1
ATOM 1564 O O . LEU B 2 92 ? 17.546 14.095 23.280 1.00 33.79 203 LEU B O 1
ATOM 1569 N N . GLY B 2 93 ? 17.312 15.189 21.329 1.00 27.81 204 GLY B N 1
ATOM 1570 C CA . GLY B 2 93 ? 18.480 14.556 20.737 1.00 29.72 204 GLY B CA 1
ATOM 1571 C C . GLY B 2 93 ? 18.221 13.768 19.457 1.00 29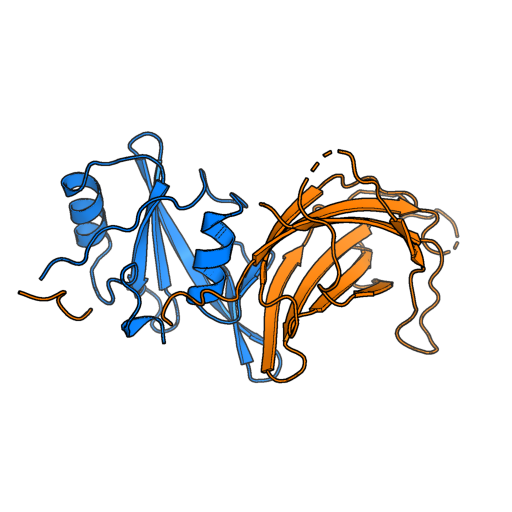.56 204 GLY B C 1
ATOM 1572 O O . GLY B 2 93 ? 17.085 13.371 19.164 1.00 29.22 204 GLY B O 1
ATOM 1573 N N . GLN B 2 94 ? 19.289 13.541 18.695 1.00 24.42 205 GLN B N 1
ATOM 1574 C CA . GLN B 2 94 ? 19.186 12.864 17.412 1.00 25.13 205 GLN B CA 1
ATOM 1575 C C . GLN B 2 94 ? 20.298 11.839 17.223 1.00 24.86 205 GLN B C 1
ATOM 1576 O O . GLN B 2 94 ? 21.380 11.944 17.820 1.00 28.28 205 GLN B O 1
ATOM 1582 N N . VAL B 2 95 ? 20.011 10.865 16.364 1.00 25.22 206 VAL B N 1
ATOM 1583 C CA . VAL B 2 95 ? 20.940 9.824 15.954 1.00 23.87 206 VAL B CA 1
ATOM 1584 C C . VAL B 2 95 ? 20.755 9.717 14.436 1.00 24.05 206 VAL B C 1
ATOM 1585 O O . VAL B 2 95 ? 19.631 9.60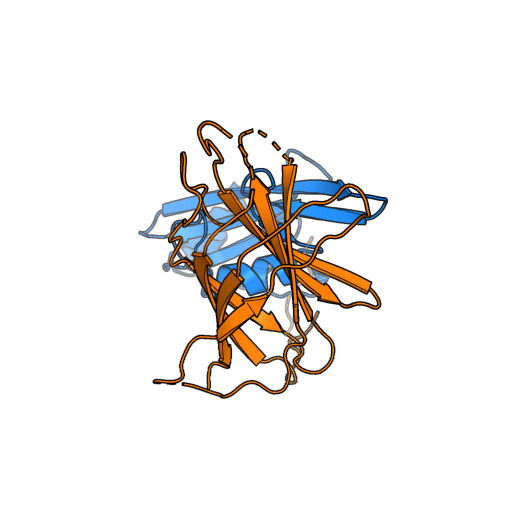2 13.947 1.00 24.34 206 VAL B O 1
ATOM 1589 N N . ASP B 2 96 ? 21.842 9.796 13.688 1.00 21.04 207 ASP B N 1
ATOM 1590 C CA . ASP B 2 96 ? 21.735 9.749 12.227 1.00 25.40 207 ASP B CA 1
ATOM 1591 C C . ASP B 2 96 ? 22.660 8.667 11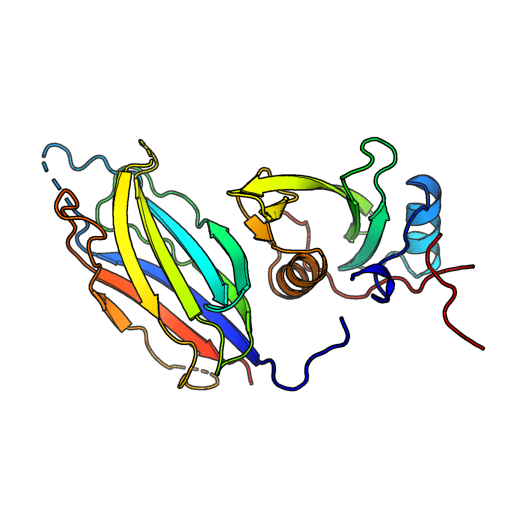.700 1.00 23.26 207 ASP B C 1
ATOM 1592 O O . ASP B 2 96 ? 23.882 8.758 11.850 1.00 30.11 207 ASP B O 1
ATOM 1597 N N . VAL B 2 97 ? 22.076 7.641 11.087 1.00 24.86 208 VAL B N 1
ATOM 1598 C CA . VAL B 2 97 ? 22.846 6.461 10.696 1.00 24.06 208 VAL B CA 1
ATOM 1599 C C . VAL B 2 97 ? 22.797 6.161 9.204 1.00 29.28 208 VAL B C 1
ATOM 1600 O O . VAL B 2 97 ? 21.806 6.446 8.534 1.00 26.06 208 VAL B O 1
ATOM 1604 N N . PRO B 2 98 ? 23.869 5.551 8.686 1.00 30.86 209 PRO B N 1
ATOM 1605 C CA . PRO B 2 98 ? 23.803 4.958 7.347 1.00 29.68 209 PRO B CA 1
ATOM 1606 C C . PRO B 2 98 ? 23.078 3.615 7.425 1.00 31.40 209 PRO B C 1
ATOM 1607 O O . PRO B 2 98 ? 22.814 3.114 8.520 1.00 29.52 209 PRO B O 1
ATOM 1611 N N . LEU B 2 99 ? 22.758 3.031 6.276 1.00 28.93 210 LEU B N 1
ATOM 1612 C CA . LEU B 2 99 ? 22.013 1.778 6.257 1.00 26.37 210 LEU B CA 1
ATOM 1613 C C . LEU B 2 99 ? 22.889 0.630 5.762 1.00 31.97 210 LEU B C 1
ATOM 1614 O O . LEU B 2 99 ? 22.405 -0.399 5.296 1.00 26.83 210 LEU B O 1
ATOM 1619 N N . TYR B 2 100 ? 24.193 0.820 5.901 1.00 35.91 211 TYR B N 1
ATOM 1620 C CA . TYR B 2 100 ? 25.173 -0.153 5.470 1.00 36.72 211 TYR B CA 1
ATOM 1621 C C . TYR B 2 100 ? 26.457 0.120 6.240 1.00 40.40 211 TYR B C 1
ATOM 1622 O O . TYR B 2 100 ? 26.843 1.276 6.403 1.00 42.29 211 TYR B O 1
ATOM 1631 N N . PRO B 2 101 ? 27.119 -0.940 6.729 1.00 44.03 212 PRO B N 1
ATOM 1632 C CA . PRO B 2 101 ? 26.666 -2.326 6.613 1.00 44.34 212 PRO B CA 1
ATOM 1633 C C . PRO B 2 101 ? 25.740 -2.693 7.768 1.00 45.35 212 PRO B C 1
ATOM 1634 O O . PRO B 2 101 ? 25.921 -2.197 8.877 1.00 41.73 212 PRO B O 1
ATOM 1638 N N . LEU B 2 102 ? 24.763 -3.552 7.510 1.00 41.99 213 LEU B N 1
ATOM 1639 C CA . LEU B 2 102 ? 23.940 -4.107 8.575 1.00 34.31 213 LEU B CA 1
ATOM 1640 C C . LEU B 2 102 ? 23.853 -5.603 8.359 1.00 39.53 213 LEU B C 1
ATOM 1641 O O . LEU B 2 102 ? 23.952 -6.074 7.228 1.00 42.92 213 LEU B O 1
ATOM 1646 N N . PRO B 2 103 ? 23.682 -6.364 9.444 1.00 37.79 214 PRO B N 1
ATOM 1647 C CA . PRO B 2 103 ? 23.542 -7.813 9.303 1.00 39.98 214 PRO B CA 1
ATOM 1648 C C . PRO B 2 103 ? 22.175 -8.197 8.765 1.00 43.67 214 PRO B C 1
ATOM 1649 O O . PRO B 2 103 ? 21.199 -7.462 8.944 1.00 37.17 214 PRO B O 1
ATOM 1653 N N . THR B 2 104 ? 22.118 -9.344 8.099 1.00 41.64 215 THR B N 1
ATOM 1654 C CA . THR B 2 104 ? 20.863 -9.890 7.615 1.00 41.16 215 THR B CA 1
ATOM 1655 C C . THR B 2 104 ? 20.340 -10.917 8.622 1.00 47.23 215 THR B C 1
ATOM 1656 O O . THR B 2 104 ? 21.109 -11.706 9.178 1.00 48.41 215 THR B O 1
ATOM 1660 N N . GLU B 2 105 ? 19.034 -10.894 8.864 1.00 47.28 216 GLU B N 1
ATOM 1661 C CA . GLU B 2 105 ? 18.420 -11.811 9.813 1.00 56.70 216 GLU B CA 1
ATOM 1662 C C . GLU B 2 105 ? 17.925 -13.064 9.098 1.00 67.31 216 GLU B C 1
ATOM 1663 O O . GLU B 2 105 ? 17.891 -14.152 9.679 1.00 77.64 216 GLU B O 1
ATOM 1669 N N . PRO B 2 112 ? 19.532 -14.439 17.789 1.00 74.67 223 PRO B N 1
ATOM 1670 C CA . PRO B 2 112 ? 19.273 -13.122 17.192 1.00 71.67 223 PRO B CA 1
ATOM 1671 C C . PRO B 2 112 ? 20.491 -12.211 17.264 1.00 65.51 223 PRO B C 1
ATOM 1672 O O . PRO B 2 112 ? 21.423 -12.487 18.014 1.00 62.41 223 PRO B O 1
ATOM 1676 N N . TYR B 2 113 ? 20.482 -11.141 16.476 1.00 71.45 224 TYR B N 1
ATOM 1677 C CA . TYR B 2 113 ? 21.461 -10.074 16.630 1.00 72.50 224 TYR B CA 1
ATOM 1678 C C . TYR B 2 113 ? 20.944 -9.120 17.703 1.00 66.15 224 TYR B C 1
ATOM 1679 O O . TYR B 2 113 ? 19.784 -9.210 18.113 1.00 62.98 224 TYR B O 1
ATOM 1688 N N . THR B 2 114 ? 21.791 -8.209 18.164 1.00 57.62 225 THR B N 1
ATOM 1689 C CA . THR B 2 114 ? 21.417 -7.410 19.322 1.00 58.95 225 THR B CA 1
ATOM 1690 C C . THR B 2 114 ? 21.417 -5.897 19.077 1.00 48.82 225 THR B C 1
ATOM 1691 O O . THR B 2 114 ? 21.969 -5.398 18.086 1.00 46.77 225 THR B O 1
ATOM 1695 N N . PHE B 2 115 ? 20.772 -5.188 19.997 1.00 34.63 226 PHE B N 1
ATOM 1696 C CA . PHE B 2 115 ? 20.582 -3.750 19.915 1.00 27.93 226 PHE B CA 1
ATOM 1697 C C . PHE B 2 115 ? 21.900 -3.021 20.135 1.00 22.55 226 PHE B C 1
ATOM 1698 O O . PHE B 2 115 ? 22.891 -3.618 20.561 1.00 29.43 226 PHE B O 1
ATOM 1706 N N . LYS B 2 116 ? 21.892 -1.726 19.839 1.00 27.35 227 LYS B N 1
ATOM 1707 C CA . LYS B 2 116 ? 22.991 -0.833 20.192 1.00 31.47 227 LYS B CA 1
ATOM 1708 C C . LYS B 2 116 ? 22.398 0.380 20.893 1.00 28.87 227 LYS B C 1
ATOM 1709 O O . LYS B 2 116 ? 21.305 0.840 20.532 1.00 30.38 227 LYS B O 1
ATOM 1715 N N . ASP B 2 117 ? 23.112 0.900 21.882 1.00 25.95 228 ASP B N 1
ATOM 1716 C CA . ASP B 2 117 ? 22.693 2.121 22.562 1.00 25.81 228 ASP B CA 1
ATOM 1717 C C . ASP B 2 117 ? 23.414 3.302 21.930 1.00 28.45 228 ASP B C 1
ATOM 1718 O O . ASP B 2 117 ? 24.565 3.579 22.262 1.00 27.68 228 ASP B O 1
ATOM 1723 N N . PHE B 2 118 ? 22.739 3.980 21.000 1.00 25.23 229 PHE B N 1
ATOM 1724 C CA . PHE B 2 118 ? 23.322 5.130 20.307 1.00 25.55 229 PHE B CA 1
ATOM 1725 C C . PHE B 2 118 ? 23.333 6.384 21.172 1.00 24.65 229 PHE B C 1
ATOM 1726 O O . PHE B 2 118 ? 22.343 6.698 21.831 1.00 24.48 229 PHE B O 1
ATOM 1734 N N . VAL B 2 119 ? 24.455 7.096 21.152 1.00 23.53 230 VAL B N 1
ATOM 1735 C CA . VAL B 2 119 ? 24.571 8.364 21.842 1.00 28.65 230 VAL B CA 1
ATOM 1736 C C . VAL B 2 119 ? 23.650 9.377 21.175 1.00 31.98 230 VAL B C 1
ATOM 1737 O O . VAL B 2 119 ? 23.633 9.499 19.949 1.00 31.12 230 VAL B O 1
ATOM 1741 N N . LEU B 2 120 ? 22.879 10.109 21.969 1.00 27.10 231 LEU B N 1
ATOM 1742 C CA . LEU B 2 120 ? 22.060 11.178 21.397 1.00 34.90 231 LEU B CA 1
ATOM 1743 C C . LEU B 2 120 ? 22.877 12.465 21.258 1.00 33.81 231 LEU B C 1
ATOM 1744 O O . LEU B 2 120 ? 23.599 12.846 22.173 1.00 30.00 231 LEU B O 1
ATOM 1749 N N . HIS B 2 121 ? 22.766 13.124 20.110 1.00 27.92 232 HIS B N 1
ATOM 1750 C CA . HIS B 2 121 ? 23.534 14.339 19.841 1.00 32.51 232 HIS B CA 1
ATOM 1751 C C . HIS B 2 121 ? 22.641 15.572 19.814 1.00 35.17 232 HIS B C 1
ATOM 1752 O O . HIS B 2 121 ? 21.466 15.493 19.459 1.00 33.42 232 HIS B O 1
ATOM 1759 N N . PRO B 2 122 ? 23.202 16.721 20.198 1.00 36.91 233 PRO B N 1
ATOM 1760 C CA . PRO B 2 122 ? 22.505 18.002 20.099 1.00 39.72 233 PRO B CA 1
ATOM 1761 C C . PRO B 2 122 ? 22.447 18.438 18.638 1.00 34.35 233 PRO B C 1
ATOM 1762 O O . PRO B 2 122 ? 23.160 17.884 17.796 1.00 33.39 233 PRO B O 1
ATOM 1766 N N . ARG B 2 123 ? 21.608 19.413 18.325 1.00 39.41 234 ARG B N 1
ATOM 1767 C CA . ARG B 2 123 ? 21.622 19.970 16.972 1.00 40.32 234 ARG B CA 1
ATOM 1768 C C . ARG B 2 123 ? 21.990 21.454 16.974 1.00 42.75 234 ARG B C 1
ATOM 1769 O O . ARG B 2 123 ? 22.150 22.065 15.921 1.00 50.04 234 ARG B O 1
ATOM 1777 N N . SER B 2 124 ? 22.122 22.030 18.161 1.00 41.61 235 SER B N 1
ATOM 1778 C CA . SER B 2 124 ? 22.463 23.443 18.273 1.00 48.79 235 SER B CA 1
ATOM 1779 C C . SER B 2 124 ? 23.089 23.721 19.623 1.00 52.59 235 SER B C 1
ATOM 1780 O O . SER B 2 124 ? 22.904 22.953 20.570 1.00 48.48 235 SER B O 1
ATOM 1783 N N . HIS B 2 125 ? 23.823 24.824 19.713 1.00 62.06 236 HIS B N 1
ATOM 1784 C CA . HIS B 2 125 ? 24.494 25.198 20.953 1.00 72.41 236 HIS B CA 1
ATOM 1785 C C . HIS B 2 125 ? 23.524 25.372 22.114 1.00 75.04 236 HIS B C 1
ATOM 1786 O O . HIS B 2 125 ? 23.919 25.275 23.275 1.00 82.48 236 HIS B O 1
ATOM 1793 N N . LYS B 2 126 ? 22.25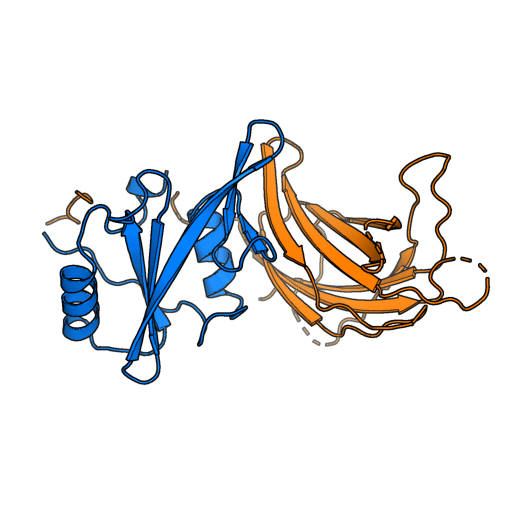9 25.636 21.799 1.00 71.00 237 LYS B N 1
ATOM 1794 C CA . LYS B 2 126 ? 21.230 25.767 22.825 1.00 67.66 237 LYS B CA 1
ATOM 1795 C C . LYS B 2 126 ? 20.565 24.427 23.138 1.00 66.52 237 LYS B C 1
ATOM 1796 O O . LYS B 2 126 ? 19.777 24.323 24.077 1.00 65.39 237 LYS B O 1
ATOM 1802 N N . SER B 2 127 ? 20.874 23.408 22.341 1.00 64.75 238 SER B N 1
ATOM 1803 C CA . SER B 2 127 ? 20.481 22.049 22.680 1.00 62.20 238 SER B CA 1
ATOM 1804 C C . SER B 2 127 ? 21.229 21.624 23.929 1.00 65.42 238 SER B C 1
ATOM 1805 O O . SER B 2 127 ? 22.451 21.766 24.018 1.00 68.13 238 SER B O 1
ATOM 1808 N N . ARG B 2 128 ? 20.500 21.109 24.904 1.00 65.54 239 ARG B N 1
ATOM 1809 C CA . ARG B 2 128 ? 21.146 20.266 25.892 1.00 67.23 239 ARG B CA 1
ATOM 1810 C C . ARG B 2 128 ? 20.478 18.908 25.906 1.00 57.42 239 ARG B C 1
ATOM 1811 O O . ARG B 2 128 ? 19.319 18.754 26.296 1.00 58.50 239 ARG B O 1
ATOM 1819 N N . VAL B 2 129 ? 21.222 17.925 25.426 1.00 53.06 240 VAL B N 1
ATOM 1820 C CA . VAL B 2 129 ? 20.711 16.581 25.320 1.00 41.26 240 VAL B CA 1
ATOM 1821 C C . VAL B 2 129 ? 21.649 15.628 26.037 1.00 39.21 240 VAL B C 1
ATOM 1822 O O . VAL B 2 129 ? 22.852 15.879 26.158 1.00 44.24 240 VAL B O 1
ATOM 1826 N N . LYS B 2 130 ? 21.085 14.538 26.534 1.00 39.30 241 LYS B N 1
ATOM 1827 C CA . LYS B 2 130 ? 21.889 13.493 27.149 1.00 41.42 241 LYS B CA 1
ATOM 1828 C C . LYS B 2 130 ? 21.230 12.147 26.928 1.00 39.62 241 LYS B C 1
ATOM 1829 O O . LYS B 2 130 ? 20.107 12.067 26.421 1.00 32.04 241 LYS B O 1
ATOM 1835 N N . GLY B 2 131 ? 21.930 11.088 27.311 1.00 37.50 242 GLY B N 1
ATOM 1836 C CA . GLY B 2 131 ? 21.346 9.768 27.256 1.00 34.92 242 GLY B CA 1
ATOM 1837 C C . GLY B 2 131 ? 21.519 9.104 25.919 1.00 33.89 242 GLY B C 1
ATOM 1838 O O . GLY B 2 131 ? 22.246 9.587 25.044 1.00 29.95 242 GLY B O 1
ATOM 1839 N N . TYR B 2 132 ? 20.829 7.985 25.751 1.00 36.03 243 TYR B N 1
ATOM 1840 C CA . TYR B 2 132 ? 21.027 7.140 24.589 1.00 27.78 243 TYR B CA 1
ATOM 1841 C C . TYR B 2 132 ? 19.685 6.740 23.985 1.00 29.65 243 TYR B C 1
ATOM 1842 O O . TYR B 2 132 ? 18.649 6.757 24.667 1.00 29.45 243 TYR B O 1
ATOM 1851 N N . LEU B 2 133 ? 19.727 6.377 22.707 1.00 24.00 244 LEU B N 1
ATOM 1852 C CA . LEU B 2 133 ? 18.591 5.800 22.006 1.00 25.32 244 LEU B CA 1
ATOM 1853 C C . LEU B 2 133 ? 18.953 4.364 21.647 1.00 28.07 244 LEU B C 1
ATOM 1854 O O . LEU B 2 133 ? 19.899 4.122 20.883 1.00 29.51 244 LEU B O 1
ATOM 1859 N N . ARG B 2 134 ? 18.211 3.414 22.207 1.00 23.95 245 ARG B N 1
ATOM 1860 C CA . ARG B 2 134 ? 18.476 1.998 21.989 1.00 21.21 245 ARG B CA 1
ATOM 1861 C C . ARG B 2 134 ? 17.728 1.514 20.738 1.00 28.60 245 ARG B C 1
ATOM 1862 O O . ARG B 2 134 ? 16.497 1.569 20.679 1.00 26.38 245 ARG B O 1
ATOM 1870 N N . LEU B 2 135 ? 18.484 1.042 19.753 1.00 20.15 246 LEU B N 1
ATOM 1871 C CA . LEU B 2 135 ? 17.934 0.671 18.441 1.00 24.76 246 LEU B CA 1
ATOM 1872 C C . LEU B 2 135 ? 18.476 -0.667 17.991 1.00 28.04 246 LEU B C 1
ATOM 1873 O O . LEU B 2 135 ? 19.612 -1.024 18.306 1.00 26.26 246 LEU B O 1
ATOM 1878 N N . LYS B 2 136 ? 17.660 -1.414 17.252 1.00 26.26 247 LYS B N 1
ATOM 1879 C CA . LYS B 2 136 ? 18.158 -2.585 16.547 1.00 27.44 247 LYS B CA 1
ATOM 1880 C C . LYS B 2 136 ? 17.755 -2.466 15.090 1.00 26.03 247 LYS B C 1
ATOM 1881 O O . LYS B 2 136 ? 16.614 -2.118 14.780 1.00 23.85 247 LYS B O 1
ATOM 1887 N N . MET B 2 137 ? 18.705 -2.728 14.198 1.00 27.56 248 MET B N 1
ATOM 1888 C CA . MET B 2 137 ? 18.461 -2.589 12.762 1.00 27.57 248 MET B CA 1
ATOM 1889 C C . MET B 2 137 ? 19.086 -3.750 12.018 1.00 29.01 248 MET B C 1
ATOM 1890 O O . MET B 2 137 ? 20.281 -4.022 12.157 1.00 31.62 248 MET B O 1
ATOM 1895 N N . THR B 2 138 ? 18.266 -4.452 11.253 1.00 25.85 249 THR B N 1
ATOM 1896 C CA . THR B 2 138 ? 18.720 -5.625 10.528 1.00 24.86 249 THR B CA 1
ATOM 1897 C C . THR B 2 138 ? 18.007 -5.658 9.192 1.00 29.04 249 THR B C 1
ATOM 1898 O O . THR B 2 138 ? 16.934 -5.072 9.051 1.00 25.97 249 THR B O 1
ATOM 1902 N N . TYR B 2 139 ? 18.600 -6.340 8.216 1.00 30.31 250 TYR B N 1
ATOM 1903 C CA . TYR B 2 139 ? 17.943 -6.566 6.936 1.00 32.88 250 TYR B CA 1
ATOM 1904 C C . TYR B 2 139 ? 17.124 -7.847 6.980 1.00 30.86 250 TYR B C 1
ATOM 1905 O O . TYR B 2 139 ? 17.533 -8.836 7.589 1.00 29.25 250 TYR B O 1
ATOM 1914 N N . LEU B 2 140 ? 15.951 -7.821 6.364 1.00 26.53 251 LEU B N 1
ATOM 1915 C CA . LEU B 2 140 ? 15.256 -9.072 6.059 1.00 36.78 251 LEU B CA 1
ATOM 1916 C C . LEU B 2 140 ? 16.063 -9.847 5.010 1.00 35.46 251 LEU B C 1
ATOM 1917 O O . LEU B 2 140 ? 16.744 -9.237 4.182 1.00 36.36 251 LEU B O 1
ATOM 1922 N N . PRO B 2 141 ? 15.975 -11.190 5.029 1.00 41.66 252 PRO B N 1
ATOM 1923 C CA . PRO B 2 141 ? 16.668 -12.034 4.044 1.00 47.40 252 PRO B CA 1
ATOM 1924 C C . PRO B 2 141 ? 16.389 -11.600 2.609 1.00 48.30 252 PRO B C 1
ATOM 1925 O O . PRO B 2 141 ? 15.249 -11.223 2.343 1.00 52.76 252 PRO B O 1
ATOM 1929 N N . THR B 2 170 ? -3.895 -6.996 -24.765 1.00 56.25 281 THR B N 1
ATOM 1930 C CA . THR B 2 170 ? -2.523 -6.891 -25.256 1.00 47.61 281 THR B CA 1
ATOM 1931 C C . THR B 2 170 ? -1.647 -6.054 -24.321 1.00 39.53 281 THR B C 1
ATOM 1932 O O . THR B 2 170 ? -0.465 -6.344 -24.162 1.00 37.84 281 THR B O 1
ATOM 1936 N N . HIS B 2 171 ? -2.232 -5.058 -23.661 1.00 40.17 282 HIS B N 1
ATOM 1937 C CA . HIS B 2 171 ? -1.458 -4.215 -22.761 1.00 37.70 282 HIS B CA 1
ATOM 1938 C C . HIS B 2 171 ? -2.307 -3.604 -21.642 1.00 40.10 282 HIS B C 1
ATOM 1939 O O . HIS B 2 171 ? -3.537 -3.541 -21.734 1.00 36.95 282 HIS B O 1
ATOM 1946 N N . LEU B 2 172 ? -1.638 -3.138 -20.595 1.00 33.01 283 LEU B N 1
ATOM 1947 C CA . LEU B 2 172 ? -2.323 -2.494 -19.485 1.00 33.03 283 LEU B CA 1
ATOM 1948 C C . LEU B 2 172 ? -2.834 -1.134 -19.948 1.00 36.82 283 LEU B C 1
ATOM 1949 O O . LEU B 2 172 ? -2.081 -0.350 -20.539 1.00 30.87 283 LEU B O 1
ATOM 1954 N N . PRO B 2 173 ? -4.123 -0.851 -19.703 1.00 37.50 284 PRO B N 1
ATOM 1955 C CA . PRO B 2 173 ? -4.658 0.458 -20.091 1.00 34.00 284 PRO B CA 1
ATOM 1956 C C . PRO B 2 173 ? -4.042 1.557 -19.249 1.00 38.88 284 PRO B C 1
ATOM 1957 O O . PRO B 2 173 ? -3.693 1.305 -18.094 1.00 34.60 284 PRO B O 1
ATOM 1961 N N . HIS B 2 174 ? -3.905 2.755 -19.809 1.00 31.33 285 HIS B N 1
ATOM 1962 C CA . HIS B 2 174 ? -3.405 3.878 -19.026 1.00 42.15 285 HIS B CA 1
ATOM 1963 C C . HIS B 2 174 ? -4.468 4.341 -18.034 1.00 31.63 285 HIS B C 1
ATOM 1964 O O . HIS B 2 174 ? -5.659 4.163 -18.274 1.00 39.00 285 HIS B O 1
ATOM 1971 N N . PRO B 2 175 ? -4.042 4.949 -16.923 1.00 36.07 286 PRO B N 1
ATOM 1972 C CA . PRO B 2 175 ? -5.041 5.484 -15.996 1.00 37.61 286 PRO B CA 1
ATOM 1973 C C . PRO B 2 175 ? -5.629 6.780 -16.543 1.00 43.99 286 PRO B C 1
ATOM 1974 O O . PRO B 2 175 ? -4.872 7.627 -17.009 1.00 41.82 286 PRO B O 1
ATOM 1978 N N . PRO B 2 176 ? -6.963 6.928 -16.492 1.00 46.51 287 PRO B N 1
ATOM 1979 C CA . PRO B 2 176 ? -7.653 8.150 -16.932 1.00 41.79 287 PRO B CA 1
ATOM 1980 C C . PRO B 2 176 ? -7.353 9.333 -16.018 1.00 44.80 287 PRO B C 1
ATOM 1981 O O . PRO B 2 176 ? -6.862 9.158 -14.903 1.00 32.06 287 PRO B O 1
#

Nearest PDB structures (foldseek):
  3m7f-assembly1_B  TM=1.007E+00  e=5.775E-27  Mus musculus
  3b7y-assembly2_B  TM=9.802E-01  e=3.797E-21  Homo sapiens
  3b7y-assembly1_A  TM=9.494E-01  e=5.327E-19  Homo sapiens
  2nsq-assembly1_A  TM=9.260E-01  e=1.946E-16  Homo sapiens
  2q3x-assembly1_B  TM=8.260E-01  e=4.443E-05  Rattus norvegicus

Foldseek 3Di:
DCVPPQQEQEDDDPVVQVVLCVVVPLDFLEWHKYQDPVDRQKIWIWGHHPSDIDIFIWDWDDDPNAIWTDRPVPPDIHSDVVRVLVVQCPDCPPHPHGRPHGGGHDD/DDDDPLKFKKKKWQFKWFQWDVQQFFFKKKWKFKAFPVPTTDDIDIQDTHTRDRIDTRRDIDMDTDNQQGIKMKIWMAGPVNHTAFIDIGGNPPAAEDVPAWDWAFGDADDPPDDYGTTTIMDMHTYPVDDDDDD

Radius of gyration: 19.58 Å; Cα contacts (8 Å, |Δi|>4): 582; chains: 2; bounding box: 45×39×63 Å

Solvent-accessible surface area: 13363 Å² total; per-residue (Å²): 146,21,89,45,18,98,21,0,5,0,180,20,26,105,119,83,0,54,127,7,0,115,127,63,44,27,77,54,1,10,1,0,0,4,23,10,130,94,47,131,151,3,25,0,0,0,0,0,33,110,118,114,45,88,34,35,67,0,85,44,49,121,66,155,62,66,54,12,27,10,20,22,150,15,65,8,46,0,19,49,1,31,32,0,1,36,12,1,69,29,16,106,45,88,0,37,21,101,5,141,106,61,0,86,21,80,124,120,145,122,66,131,105,23,87,16,0,66,0,47,0,29,12,1,56,29,0,44,224,144,24,47,12,22,0,17,0,36,0,8,2,41,6,80,162,72,27,69,22,3,10,14,37,3,153,35,48,160,134,23,57,80,1,151,19,92,33,80,9,21,4,66,0,40,20,143,114,20,70,0,35,0,27,0,26,17,87,122,100,105,26,12,0,41,6,56,13,70,0,118,109,46,54,61,92,176,119,100,78,132,58,55,82,7,97,69,125,51,195,192,14,209,25,118,17,101,0,68,2,48,19,4,6,42,130,187,148,52,34,158,17,106

Secondary structure (DSSP, 8-state):
-GGG-TTB--S--HHHHHHHHHHTT--TTEEEEEE-SS-TT-EEEEEEETTEEEEEEEEEEEETTEEEEESSTTSEEESSHHHHHHHHTT--TTSSS---EEPPP--/----TT-EEEEEEEEEEES--------EEEEEEEEETTTEEEEEEEPPP-SS-SS-EEEEEEEEEE-TTT-EEEEEEEE---EEEEEEEEES-S--B-----EEEEPB-SSTT----SEEEEEEEE----PPPP-

InterPro domains:
  IPR000159 Ras-associating domain [PS50200] (198-278)
  IPR000159 Ras-associating domain [SM00314] (194-278)
  IPR000980 SH2 domain [PF00017] (520-601)
  IPR000980 SH2 domain [PS50001] (520-616)
  IPR000980 SH2 domain [SM00252] (518-607)
  IPR001849 Pleckstrin homology domain [PF00169] (320-425)
  IPR001849 Pleckstrin homology domain [PS50003] (318-427)
  IPR001849 Pleckstrin homology domain [SM00233] (319-429)
  IPR011993 PH-like domain superfamily [G3DSA:2.30.29.30] (281-442)
  IPR015042 BPS (Between PH and SH2) domain [PF08947] (452-497)
  IPR029071 Ubiquitin-like domain superfamily [SSF54236] (197-284)
  IPR035037 Grb10, SH2 [cd10415] (514-621)
  IPR036860 SH2 domain superfamily [G3DSA:3.30.505.10] (503-621)
  IPR036860 SH2 domain superfamily [SSF55550] (505-618)
  IPR039664 GRB/APBB1IP [PTHR11243] (7-621)
  IPR039665 APBB1IP, PH domain [cd01259] (314-436)

Sequence (242 aa):
IHRTQHWFHGRISREESHRIIKQQGLVDGLFLLRDSQSNPKAFVLTLCHHQKIKNFQILPCEDDGQTFFSLDDGNTKFSDLIQLVDFYQLNKGVLPCKLKHHCIRVAELHNDDTRVVRVKVIAGIGLAILGASDPYVRVTLYDPMSGILTSVQTKTIKKSLNPKWNEEILFRVLPQRHRILFEVFDENDDFLGQVDVPLYPLPTEPYTFKDFVLHPRSHKSRVKGYLRLKMTYLPTHLPHPP